Protein 4LPZ (pdb70)

Secondary structure (DSSP, 8-state):
-EEEEEE-SS-BEEEE-TTHHHHTS--HHHHTTSBSGGGB-GGGHHHHHHHHHHHHHHTT--EEEEEEEE-TTS-EEEEEEEEEE---EEEEEEE-/-EEEEEE-SS-BEEEE-TTHHHHTS--HHHHTTSBGGGGB-GGGHHHHHHHHHHHHHSTT-EEEEEEEEE-TTS-EEEEEEEEEE----EEEEEEE-/--HHHHHHHHHHHHHHHHHHHHHHHHHHH--/-HHHHHHHHHHHHHHHHHHHHHHHHHHHTT-

CATH classification: 3.30.450.20

InterPro domains:
  IPR000014 PAS domain [PS50112] (161-235)
  IPR000014 PAS domain [PS50112] (368-419)
  IPR000014 PAS domain [SM00091] (163-230)
  IPR000014 PAS domain [SM00091] (349-417)
  IPR000014 PAS domain [TIGR00229] (367-453)
  IPR000014 PAS domain [cd00130] (172-269)
  IPR000014 PAS domain [cd00130] (362-458)
  IPR001067 Nuclear translocator [PR00785] (104-119)
  IPR001067 Nuclear translocator [PR00785] (124-144)
  IPR001067 Nuclear translocator [PR00785] (154-177)
  IPR001067 Nuclear translocator [PR00785] (179-198)
  IPR001067 Nuclear translocator [PR00785] (211-229)
  IPR001067 Nuclear translocator [PR00785] (257-270)
  IPR001067 Nuclear translocator [PR00785] (303-322)
  IPR001067 Nuclear translocator [PR00785] (335-351)
  IPR001067 Nuclear translocator [PR00785] (362-379)
  IPR001610 PAC motif [SM00086] (424-467)
  IPR011598 Myc-type, basic helix-loop-helix (bHLH) domain [PF00010] (91-143)
  IPR011598 Myc-type, basic helix-loop-helix (bHLH) domain [PS50888] (89-142)
  IPR011598 Myc-type, basic helix-loop-helix (bHLH) domain [SM00353] (95-148)

Organism: Homo sapiens (NCBI:txid9606)

Structure (mmCIF, N/CA/C/O backbone):
data_4LPZ
#
_entry.id   4LPZ
#
_cell.length_a   116.846
_cell.length_b   59.816
_cell.length_c   73.510
_cell.angle_alpha   90.00
_cell.angle_beta   97.85
_cell.angle_gamma   90.00
#
_symmetry.space_group_name_H-M   'C 1 2 1'
#
loop_
_entity.id
_entity.type
_entity.pdbx_description
1 polymer 'Aryl hydrocarbon receptor nuclear translocator'
2 polymer 'Transforming acidic coiled-coil-containing protein 3'
#
loop_
_atom_site.group_PDB
_atom_site.id
_atom_site.type_symbol
_atom_site.label_atom_id
_atom_site.label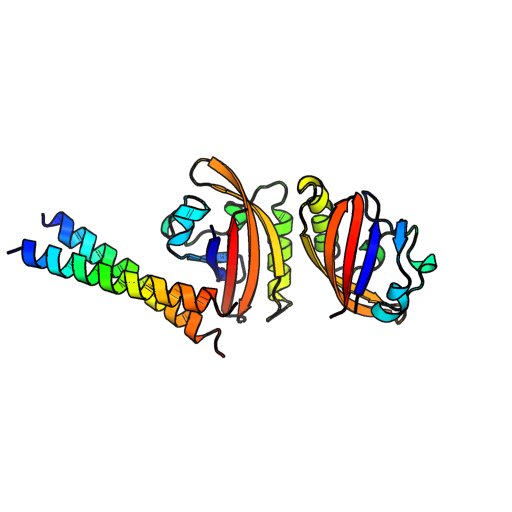_alt_id
_atom_site.label_comp_id
_atom_site.label_asym_id
_atom_site.label_entity_id
_atom_site.label_seq_id
_atom_site.pdbx_PDB_ins_code
_atom_site.Cartn_x
_atom_site.Cartn_y
_atom_site.Cartn_z
_atom_site.occupancy
_atom_site.B_iso_or_equiv
_atom_site.auth_seq_id
_atom_site.auth_comp_id
_atom_site.auth_asym_id
_atom_site.auth_atom_id
_atom_site.pdbx_PDB_model_num
ATOM 1 N N . THR A 1 10 ? -36.849 -4.609 13.895 1.00 74.59 361 THR A N 1
ATOM 2 C CA . THR A 1 10 ? -36.276 -5.414 14.968 1.00 98.86 361 THR A CA 1
ATOM 3 C C . THR A 1 10 ? -34.923 -4.847 15.404 1.00 92.37 361 THR A C 1
ATOM 4 O O . THR A 1 10 ? -34.027 -5.579 15.837 1.00 84.95 361 THR A O 1
ATOM 8 N N . GLU A 1 11 ? -34.798 -3.529 15.299 1.00 73.98 362 GLU A N 1
ATOM 9 C CA . GLU A 1 11 ? -33.537 -2.832 15.514 1.00 54.80 362 GLU A CA 1
ATOM 10 C C . GLU A 1 11 ? -33.756 -1.458 16.139 1.00 51.78 362 GLU A C 1
ATOM 11 O O . GLU A 1 11 ? -34.893 -1.017 16.298 1.00 62.72 362 GLU A O 1
ATOM 17 N N . PHE A 1 12 ? -32.670 -0.790 16.517 1.00 57.27 363 PHE A N 1
ATOM 18 C CA . PHE A 1 12 ? -32.793 0.530 17.120 1.00 53.54 363 PHE A CA 1
ATOM 19 C C . PHE A 1 12 ? -31.713 1.463 16.593 1.00 58.12 363 PHE A C 1
ATOM 20 O O . PHE A 1 12 ? -30.605 1.033 16.266 1.00 60.33 363 PHE A O 1
ATOM 28 N N . ILE A 1 13 ? -32.049 2.746 16.519 1.00 59.19 364 ILE A N 1
ATOM 29 C CA . ILE A 1 13 ? -31.130 3.759 16.020 1.00 55.42 364 ILE A CA 1
ATOM 30 C C . ILE A 1 13 ? -30.322 4.374 17.149 1.00 61.24 364 ILE A C 1
ATOM 31 O O . ILE A 1 13 ? -30.875 5.002 18.053 1.00 68.69 364 ILE A O 1
ATOM 36 N N . SER A 1 14 ? -29.010 4.188 17.098 1.00 62.37 365 SER A N 1
ATOM 37 C CA . SER A 1 14 ? -28.139 4.808 18.078 1.00 61.50 365 SER A CA 1
ATOM 38 C C . SER A 1 14 ? -27.422 5.990 17.453 1.00 62.11 365 SER A C 1
ATOM 39 O O . SER A 1 14 ? -27.245 6.047 16.237 1.00 75.22 365 SER A O 1
ATOM 42 N N . ARG A 1 15 ? -27.002 6.930 18.289 1.00 60.06 366 ARG A N 1
ATOM 43 C CA . ARG A 1 15 ? -26.328 8.122 17.802 1.00 53.44 366 ARG A CA 1
ATOM 44 C C . ARG A 1 15 ? -25.146 8.456 18.695 1.00 56.53 366 ARG A C 1
ATOM 45 O O . ARG A 1 15 ? -25.319 8.858 19.846 1.00 55.74 366 ARG A O 1
ATOM 53 N N . HIS A 1 16 ? -23.943 8.279 18.162 1.00 59.25 367 HIS A N 1
ATOM 54 C CA . HIS A 1 16 ? -22.730 8.453 18.947 1.00 62.54 367 HIS A CA 1
ATOM 55 C C . HIS A 1 16 ? -22.056 9.775 18.616 1.00 56.90 367 HIS A C 1
ATOM 56 O O . HIS A 1 16 ? -22.527 10.531 17.767 1.00 63.92 367 HIS A O 1
ATOM 63 N N . ASN A 1 17 ? -20.949 10.047 19.295 1.00 59.45 368 ASN A N 1
ATOM 64 C CA . ASN A 1 17 ? -20.084 11.152 18.921 1.00 69.15 368 ASN A CA 1
ATOM 65 C C . ASN A 1 17 ? -18.936 10.600 18.085 1.00 74.76 368 ASN A C 1
ATOM 66 O O . ASN A 1 17 ? -19.044 9.504 17.532 1.00 63.62 368 ASN A O 1
ATOM 71 N N . ILE A 1 18 ? -17.846 11.348 17.986 1.00 73.69 369 ILE A N 1
ATOM 72 C CA . ILE A 1 18 ? -16.732 10.958 17.131 1.00 78.51 369 ILE A CA 1
ATOM 73 C C . ILE A 1 18 ? -16.038 9.678 17.616 1.00 79.23 369 ILE A C 1
ATOM 74 O O . ILE A 1 18 ? -15.636 8.841 16.805 1.00 72.98 369 ILE A O 1
ATOM 79 N N . GLU A 1 19 ? -15.902 9.524 18.931 1.00 74.56 370 GLU A N 1
ATOM 80 C CA . GLU A 1 19 ? -15.218 8.360 19.492 1.00 64.51 370 GLU A CA 1
ATOM 81 C C . GLU A 1 19 ? -16.117 7.131 19.605 1.00 73.53 370 GLU A C 1
ATOM 82 O O . GLU A 1 19 ? -15.630 6.000 19.622 1.00 76.23 370 GLU A O 1
ATOM 88 N N . GLY A 1 20 ? -17.424 7.351 19.680 1.00 75.50 371 GLY A N 1
ATOM 89 C CA . GLY A 1 20 ? -18.376 6.256 19.725 1.00 75.31 371 GLY A CA 1
ATOM 90 C C . GLY A 1 20 ? -19.099 6.074 21.047 1.00 70.54 371 GLY A C 1
ATOM 91 O O . GLY A 1 20 ? -19.616 4.993 21.328 1.00 63.83 371 GLY A O 1
ATOM 92 N N . ILE A 1 21 ? -19.135 7.120 21.869 1.00 68.86 372 ILE A N 1
ATOM 93 C CA . ILE A 1 21 ? -19.894 7.056 23.113 1.00 70.50 372 ILE A CA 1
ATOM 94 C C . ILE A 1 21 ? -21.350 7.394 22.802 1.00 68.39 372 ILE A C 1
ATOM 95 O O . ILE A 1 21 ? -21.636 8.303 22.021 1.00 62.07 372 ILE A O 1
ATOM 100 N N . PHE A 1 22 ? -22.263 6.631 23.392 1.00 70.72 373 PHE A N 1
ATOM 101 C CA . PHE A 1 22 ? -23.694 6.814 23.175 1.00 56.17 373 PHE A CA 1
ATOM 102 C C . PHE A 1 22 ? -24.162 8.206 23.595 1.00 60.12 373 PHE A C 1
ATOM 103 O O . PHE A 1 22 ? -24.039 8.582 24.761 1.00 80.20 373 PHE A O 1
ATOM 111 N N . THR A 1 23 ? -24.692 8.970 22.644 1.00 47.77 374 THR A N 1
ATOM 112 C CA . THR A 1 23 ? -25.249 10.283 22.954 1.00 71.67 374 THR A CA 1
ATOM 113 C C . THR A 1 23 ? -26.772 10.269 22.854 1.00 80.11 374 THR A C 1
ATOM 114 O O . THR A 1 23 ? -27.452 11.117 23.432 1.00 75.35 374 THR A O 1
ATOM 118 N N . PHE A 1 24 ? -27.300 9.289 22.128 1.00 74.41 375 PHE A N 1
ATOM 119 C CA . PHE A 1 24 ? -28.742 9.118 22.004 1.00 51.49 375 PHE A CA 1
ATOM 120 C C . PHE A 1 24 ? -29.119 7.701 21.597 1.00 56.48 375 PHE A C 1
ATOM 121 O O . PHE A 1 24 ? -28.550 7.132 20.665 1.00 57.35 375 PHE A O 1
ATOM 129 N N . VAL A 1 25 ? -30.097 7.146 22.304 1.00 61.79 376 VAL A N 1
ATOM 130 C CA . VAL A 1 25 ? -30.644 5.833 21.995 1.00 63.30 376 VAL A CA 1
ATOM 131 C C . VAL A 1 25 ? -32.165 5.888 22.075 1.00 59.85 376 VAL A C 1
ATOM 132 O O . VAL A 1 25 ? -32.717 6.492 22.996 1.00 74.79 376 VAL A O 1
ATOM 136 N N . ASP A 1 26 ? -32.846 5.265 21.117 1.00 51.01 377 ASP A N 1
ATOM 137 C CA . ASP A 1 26 ? -34.305 5.244 21.134 1.00 67.11 377 ASP A CA 1
ATOM 138 C C . ASP A 1 26 ? -34.832 4.076 21.974 1.00 64.72 377 ASP A C 1
ATOM 139 O O . ASP A 1 26 ? -34.077 3.176 22.343 1.00 65.97 377 ASP A O 1
ATOM 144 N N . HIS A 1 27 ? -36.129 4.108 22.272 1.00 76.29 378 HIS A N 1
ATOM 145 C CA . HIS A 1 27 ? -36.769 3.155 23.183 1.00 76.35 378 HIS A CA 1
ATOM 146 C C . HIS A 1 27 ? -36.575 1.691 22.791 1.00 73.56 378 HIS A C 1
ATOM 147 O O . HIS A 1 27 ? -36.793 0.794 23.606 1.00 82.89 378 HIS A O 1
ATOM 154 N N . ARG A 1 28 ? -36.165 1.451 21.549 1.00 57.04 379 ARG A N 1
ATOM 155 C CA . ARG A 1 28 ? -36.143 0.097 21.010 1.00 65.56 379 ARG A CA 1
ATOM 156 C C . ARG A 1 28 ? -34.909 -0.685 21.430 1.00 65.07 379 ARG A C 1
ATOM 157 O O . ARG A 1 28 ? -34.755 -1.845 21.057 1.00 62.10 379 ARG A O 1
ATOM 165 N N . CYS A 1 29 ? -34.037 -0.055 22.209 1.00 54.19 380 CYS A N 1
ATOM 166 C CA . CYS A 1 29 ? -32.861 -0.738 22.726 1.00 56.75 380 CYS A CA 1
ATOM 167 C C . CYS A 1 29 ? -33.277 -1.873 23.654 1.00 65.25 380 CYS A C 1
ATOM 168 O O . CYS A 1 29 ? -32.677 -2.948 23.645 1.00 67.18 380 CYS A O 1
ATOM 171 N N . VAL A 1 30 ? -34.306 -1.617 24.456 1.00 65.03 381 VAL A N 1
ATOM 172 C CA . VAL A 1 30 ? -34.792 -2.579 25.439 1.00 63.45 381 VAL A CA 1
ATOM 173 C C . VAL A 1 30 ? -35.255 -3.900 24.822 1.00 62.41 381 VAL A C 1
ATOM 174 O O . VAL A 1 30 ? -34.980 -4.973 25.359 1.00 64.37 381 VAL A O 1
ATOM 178 N N . ALA A 1 31 ? -35.938 -3.824 23.684 1.00 46.86 382 ALA A N 1
ATOM 179 C CA . ALA A 1 31 ? -36.467 -5.024 23.041 1.00 46.02 382 ALA A CA 1
ATOM 180 C C . ALA A 1 31 ? -35.401 -5.808 22.288 1.00 65.71 382 ALA A C 1
ATOM 181 O O . ALA A 1 31 ? -35.442 -7.038 22.232 1.00 75.34 382 ALA A O 1
ATOM 183 N N . THR A 1 32 ? -34.444 -5.089 21.717 1.00 74.81 383 THR A N 1
ATOM 184 C CA . THR A 1 32 ? -33.440 -5.693 20.853 1.00 74.13 383 THR A CA 1
ATOM 185 C C . THR A 1 32 ? -32.195 -6.115 21.630 1.00 76.63 383 THR A C 1
ATOM 186 O O . THR A 1 32 ? -31.522 -7.075 21.256 1.00 68.70 383 THR A O 1
ATOM 190 N N . VAL A 1 33 ? -31.875 -5.391 22.698 1.00 75.16 384 VAL A N 1
ATOM 191 C CA . VAL A 1 33 ? -30.646 -5.660 23.427 1.00 68.10 384 VAL A CA 1
ATOM 192 C C . VAL A 1 33 ? -30.872 -5.914 24.925 1.00 65.44 384 VAL A C 1
ATOM 193 O O . VAL A 1 33 ? -30.111 -6.651 25.550 1.00 70.06 384 VAL A O 1
ATOM 197 N N . GLY A 1 34 ? -31.909 -5.312 25.501 1.00 64.60 385 GLY A N 1
ATOM 198 C CA . GLY A 1 34 ? -32.223 -5.538 26.901 1.00 63.32 385 GLY A CA 1
ATOM 199 C C . GLY A 1 34 ? -31.826 -4.396 27.815 1.00 58.00 385 GLY A C 1
ATOM 200 O O . GLY A 1 34 ? -32.276 -4.316 28.957 1.00 59.65 385 GLY A O 1
ATOM 201 N N . TYR A 1 35 ? -30.976 -3.510 27.310 1.00 74.33 386 TYR A N 1
ATOM 202 C CA . TYR A 1 35 ? -30.550 -2.339 28.066 1.00 76.49 386 TYR A CA 1
ATOM 203 C C . TYR A 1 35 ? -31.530 -1.182 27.927 1.00 76.18 386 TYR A C 1
ATOM 204 O O . TYR A 1 35 ? -32.261 -1.078 26.941 1.00 68.18 386 TYR A O 1
ATOM 213 N N . GLN A 1 36 ? -31.532 -0.314 28.930 1.00 78.76 387 GLN A N 1
ATOM 214 C CA . GLN A 1 36 ? -32.351 0.887 28.917 1.00 69.32 387 GLN A CA 1
ATOM 215 C C . GLN A 1 36 ? -31.503 2.075 28.465 1.00 61.22 387 GLN A C 1
ATOM 216 O O . GLN A 1 36 ? -30.282 2.050 28.617 1.00 68.27 387 GLN A O 1
ATOM 222 N N . PRO A 1 37 ? -32.144 3.108 27.889 1.00 59.63 388 PRO A N 1
ATOM 223 C CA . PRO A 1 37 ? -31.441 4.292 27.376 1.00 66.78 388 PRO A CA 1
ATOM 224 C C . PRO A 1 37 ? -30.440 4.897 28.364 1.00 69.27 388 PRO A C 1
ATOM 225 O O . PRO A 1 37 ? -29.346 5.285 27.955 1.00 77.83 388 PRO A O 1
ATOM 229 N N . GLN A 1 38 ? -30.808 4.972 29.640 1.00 65.78 389 GLN A N 1
ATOM 230 C CA . GLN A 1 38 ? -29.918 5.515 30.664 1.00 70.57 389 GLN A CA 1
ATOM 231 C C . GLN A 1 38 ? -28.656 4.670 30.818 1.00 70.71 389 GLN A C 1
ATOM 232 O O . GLN A 1 38 ? -27.589 5.181 31.161 1.00 79.17 389 GLN A O 1
ATOM 238 N N . GLU A 1 39 ? -28.790 3.375 30.556 1.00 67.50 390 GLU A N 1
ATOM 239 C CA . GLU A 1 39 ? -27.701 2.422 30.738 1.00 62.45 390 GLU A CA 1
ATOM 240 C C . GLU A 1 39 ? -26.689 2.428 29.595 1.00 67.51 390 GLU A C 1
ATOM 241 O O . GLU A 1 39 ? -25.598 1.880 29.730 1.00 67.28 390 GLU A O 1
ATOM 247 N N . LEU A 1 40 ? -27.059 3.017 28.463 1.00 65.59 391 LEU A N 1
ATOM 248 C CA . LEU A 1 40 ? -26.159 3.065 27.314 1.00 55.50 391 LEU A CA 1
ATOM 249 C C . LEU A 1 40 ? -25.494 4.431 27.152 1.00 60.35 391 LEU A C 1
ATOM 250 O O . LEU A 1 40 ? -24.310 4.516 26.829 1.00 62.58 391 LEU A O 1
ATOM 255 N N . LEU A 1 41 ? -26.263 5.492 27.378 1.00 59.95 392 LEU A N 1
ATOM 256 C CA . LEU A 1 41 ? -25.777 6.863 27.214 1.00 65.81 392 LEU A CA 1
ATOM 257 C C . LEU A 1 41 ? -24.535 7.176 28.044 1.00 70.28 392 LEU A C 1
ATOM 258 O O . LEU A 1 41 ? -24.436 6.779 29.206 1.00 77.21 392 LEU A O 1
ATOM 263 N N . GLY A 1 42 ? -23.584 7.879 27.434 1.00 76.33 393 GLY A N 1
ATOM 264 C CA . GLY A 1 42 ? -22.384 8.301 28.133 1.00 82.45 393 GLY A CA 1
ATOM 265 C C . GLY A 1 42 ? -21.344 7.202 28.152 1.00 84.26 393 GLY A C 1
ATOM 266 O O . GLY A 1 42 ? -20.248 7.370 28.685 1.00 88.76 393 GLY A O 1
ATOM 267 N N . LYS A 1 43 ? -21.697 6.067 27.561 1.00 71.36 394 LYS A N 1
ATOM 268 C CA . LYS A 1 43 ? -20.827 4.904 27.564 1.00 70.66 394 LYS A CA 1
ATOM 269 C C . LYS A 1 43 ? -20.373 4.553 26.150 1.00 81.81 394 LYS A C 1
ATOM 27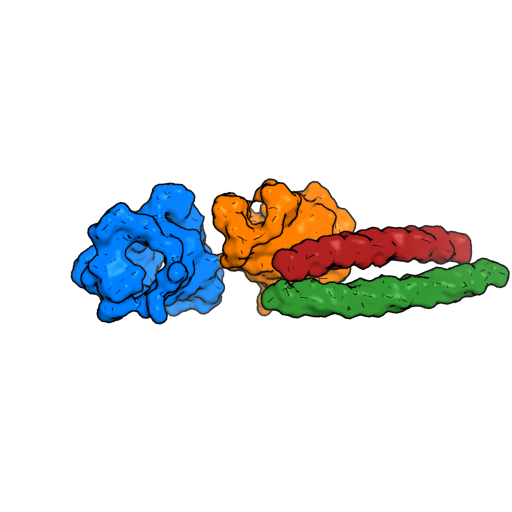0 O O . LYS A 1 43 ? -21.083 4.823 25.184 1.00 76.77 394 LYS A O 1
ATOM 276 N N . ASN A 1 44 ? -19.189 3.959 26.022 1.00 75.99 395 ASN A N 1
ATOM 277 C CA . ASN A 1 44 ? -18.685 3.590 24.702 1.00 64.42 395 ASN A CA 1
ATOM 278 C C . ASN A 1 44 ? -19.328 2.298 24.208 1.00 67.88 395 ASN A C 1
ATOM 279 O O . ASN A 1 44 ? -19.658 1.415 25.001 1.00 80.99 395 ASN A O 1
ATOM 284 N N . ILE A 1 45 ? -19.491 2.186 22.894 1.00 60.10 396 ILE A N 1
ATOM 285 C CA . ILE A 1 45 ? -20.135 1.020 22.301 1.00 59.85 396 ILE A CA 1
ATOM 286 C C . ILE A 1 45 ? -19.192 -0.183 22.304 1.00 51.25 396 ILE A C 1
ATOM 287 O O . ILE A 1 45 ? -19.630 -1.335 22.290 1.00 57.23 396 ILE A O 1
ATOM 292 N N . VAL A 1 46 ? -17.893 0.093 22.340 1.00 50.85 397 VAL A N 1
ATOM 293 C CA . VAL A 1 46 ? -16.882 -0.958 22.359 1.00 65.62 397 VAL A CA 1
ATOM 294 C C . VAL A 1 46 ? -16.956 -1.756 23.663 1.00 61.06 397 VAL A C 1
ATOM 295 O O . VAL A 1 46 ? -16.682 -2.957 23.687 1.00 56.54 397 VAL A O 1
ATOM 299 N N . GLU A 1 47 ? -17.353 -1.086 24.741 1.00 57.50 398 GLU A N 1
ATOM 300 C CA . GLU A 1 47 ? -17.471 -1.727 26.048 1.00 47.58 398 GLU A CA 1
ATOM 301 C C . GLU A 1 47 ? -18.477 -2.87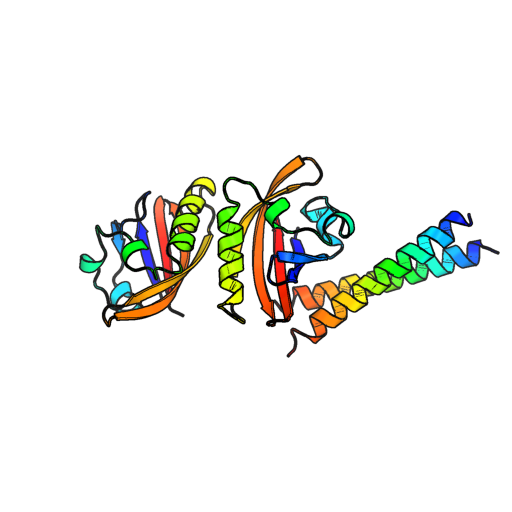9 26.049 1.00 58.45 398 GLU A C 1
ATOM 302 O O . GLU A 1 47 ? -18.403 -3.773 26.891 1.00 63.48 398 GLU A O 1
ATOM 308 N N . PHE A 1 48 ? -19.416 -2.853 25.111 1.00 56.07 399 PHE A N 1
ATOM 309 C CA . PHE A 1 48 ? -20.418 -3.907 25.005 1.00 46.20 399 PHE A CA 1
ATOM 310 C C . PHE A 1 48 ? -20.039 -4.927 23.941 1.00 53.52 399 PHE A C 1
ATOM 311 O O . PHE A 1 48 ? -20.780 -5.878 23.685 1.00 50.99 399 PHE A O 1
ATOM 319 N N . CYS A 1 49 ? -18.878 -4.727 23.328 1.00 58.98 400 CYS A N 1
ATOM 320 C CA . CYS A 1 49 ? -18.438 -5.572 22.227 1.00 56.35 400 CYS A CA 1
ATOM 321 C C . CYS A 1 49 ? -17.589 -6.752 22.692 1.00 53.94 400 CYS A C 1
ATOM 322 O O . CYS A 1 49 ? -16.819 -6.646 23.648 1.00 54.51 400 CYS A O 1
ATOM 325 N N . HIS A 1 50 ? -17.751 -7.876 22.002 1.00 47.44 401 HIS A N 1
ATOM 326 C CA . HIS A 1 50 ? -16.944 -9.069 22.226 1.00 50.08 401 HIS A CA 1
ATOM 327 C C . HIS A 1 50 ? -15.474 -8.721 22.035 1.00 60.02 401 HIS A C 1
ATOM 328 O O . HIS A 1 50 ? -15.124 -8.026 21.079 1.00 61.71 401 HIS A O 1
ATOM 335 N N . PRO A 1 51 ? -14.610 -9.191 22.948 1.00 62.00 402 PRO A N 1
ATOM 336 C CA . PRO A 1 51 ? -13.171 -8.906 22.871 1.00 68.12 402 PRO A CA 1
ATOM 337 C C . PRO A 1 51 ? -12.568 -9.328 21.533 1.00 50.17 402 PRO A C 1
ATOM 338 O O . PRO A 1 51 ? -11.604 -8.719 21.071 1.00 47.67 402 PRO A O 1
ATOM 342 N N . GLU A 1 52 ? -13.145 -10.355 20.921 1.00 42.63 403 GLU A N 1
ATOM 343 C CA . GLU A 1 52 ? -12.689 -10.844 19.627 1.00 53.57 403 GLU A CA 1
ATOM 344 C C . GLU A 1 52 ? -12.960 -9.833 18.513 1.00 55.68 403 GLU A C 1
ATOM 345 O O . GLU A 1 52 ? -12.165 -9.702 17.582 1.00 56.66 403 GLU A O 1
ATOM 351 N N . ASP A 1 53 ? -14.083 -9.125 18.604 1.00 52.27 404 ASP A N 1
ATOM 352 C CA . ASP A 1 53 ? -14.464 -8.196 17.544 1.00 53.93 404 ASP A CA 1
ATOM 353 C C . ASP A 1 53 ? -14.347 -6.731 17.946 1.00 48.85 404 ASP A C 1
ATOM 354 O O . ASP A 1 53 ? -14.968 -5.866 17.327 1.00 55.91 404 ASP A O 1
ATOM 359 N N . GLN A 1 54 ? -13.546 -6.443 18.965 1.00 46.50 405 GLN A N 1
ATOM 360 C CA . GLN A 1 54 ? -13.387 -5.062 19.398 1.00 52.03 405 GLN A CA 1
ATOM 361 C C . GLN A 1 54 ? -12.554 -4.327 18.364 1.00 56.12 405 GLN A C 1
ATOM 362 O O . GLN A 1 54 ? -12.853 -3.191 18.000 1.00 47.79 405 GLN A O 1
ATOM 368 N N . GLN A 1 55 ? -11.511 -4.998 17.888 1.00 68.34 406 GLN A N 1
ATOM 369 C CA . GLN A 1 55 ? -10.628 -4.431 16.882 1.00 59.69 406 GLN A CA 1
ATOM 370 C C . GLN A 1 55 ? -11.387 -4.115 15.602 1.00 58.67 406 GLN A C 1
ATOM 371 O O . GLN A 1 55 ? -11.194 -3.061 14.999 1.00 55.78 406 GLN A O 1
ATOM 377 N N . LEU A 1 56 ? -12.265 -5.028 15.201 1.00 49.01 407 LEU A N 1
ATOM 378 C CA . LEU A 1 56 ? -13.063 -4.835 13.999 1.00 49.35 407 LEU A CA 1
ATOM 379 C C . LEU A 1 56 ? -14.013 -3.652 14.118 1.00 58.38 407 LEU A C 1
ATOM 380 O O . LEU A 1 56 ? -14.085 -2.809 13.224 1.00 60.75 407 LEU A O 1
ATOM 385 N N . LEU A 1 57 ? -14.747 -3.606 15.224 1.00 54.97 408 LEU A N 1
ATOM 386 C CA . LEU A 1 57 ? -15.707 -2.536 15.462 1.00 47.98 408 LEU A CA 1
ATOM 387 C C . LEU A 1 57 ? -14.975 -1.202 15.575 1.00 53.97 408 LEU A C 1
ATOM 388 O O . LEU A 1 57 ? -15.431 -0.188 15.049 1.00 63.11 408 LEU A O 1
ATOM 393 N N . ARG A 1 58 ? -13.834 -1.213 16.258 1.00 57.36 409 ARG A N 1
ATOM 394 C CA . ARG A 1 58 ? -13.047 -0.000 16.450 1.00 58.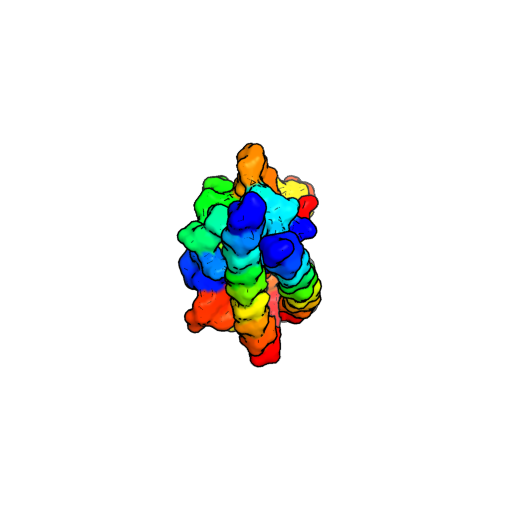22 409 ARG A CA 1
ATOM 395 C C . ARG A 1 58 ? -12.475 0.502 15.126 1.00 58.63 409 ARG A C 1
ATOM 396 O O . ARG A 1 58 ? -12.491 1.702 14.851 1.00 54.09 409 ARG A O 1
ATOM 404 N N . ASP A 1 59 ? -11.969 -0.420 14.313 1.00 55.23 410 ASP A N 1
ATOM 405 C CA . ASP A 1 59 ? -11.458 -0.080 12.988 1.00 61.85 410 ASP A CA 1
ATOM 406 C C . ASP A 1 59 ? -12.589 0.420 12.096 1.00 65.10 410 ASP A C 1
ATOM 407 O O . ASP A 1 59 ? -12.405 1.335 11.294 1.00 67.83 410 ASP A O 1
ATOM 412 N N . SER A 1 60 ? -13.756 -0.200 12.238 1.00 66.60 411 SER A N 1
ATOM 413 C CA . SER A 1 60 ? -14.942 0.187 11.482 1.00 63.98 411 SER A CA 1
ATOM 414 C C . SER A 1 60 ? -15.364 1.616 11.821 1.00 62.04 411 SER A C 1
ATOM 415 O O . SER A 1 60 ? -15.898 2.334 10.975 1.00 53.44 411 SER A O 1
ATOM 418 N N . PHE A 1 61 ? -15.130 2.016 13.067 1.00 63.29 412 PHE A N 1
ATOM 419 C CA . PHE A 1 61 ? -15.479 3.356 13.526 1.00 63.45 412 PHE A CA 1
ATOM 420 C C . PHE A 1 61 ? -14.491 4.401 13.017 1.00 68.35 412 PHE A C 1
ATOM 421 O O . PHE A 1 61 ? -14.850 5.558 12.804 1.00 68.68 412 PHE A O 1
ATOM 429 N N . GLN A 1 62 ? -13.242 3.987 12.833 1.00 73.50 413 GLN A N 1
ATOM 430 C CA . GLN A 1 62 ? -12.211 4.864 12.292 1.00 71.91 413 GLN A CA 1
ATOM 431 C C . GLN A 1 62 ? -12.493 5.142 10.817 1.00 62.12 413 GLN A C 1
ATOM 432 O O . GLN A 1 62 ? -12.066 6.157 10.266 1.00 70.40 413 GLN A O 1
ATOM 438 N N . GLN A 1 63 ? -13.229 4.224 10.196 1.00 51.13 414 GLN A N 1
ATOM 439 C CA . GLN A 1 63 ? -13.519 4.260 8.765 1.00 60.38 414 GLN A CA 1
ATOM 440 C C . GLN A 1 63 ? -14.672 5.193 8.381 1.00 75.89 414 GLN A C 1
ATOM 441 O O . GLN A 1 63 ? -14.593 5.899 7.378 1.00 67.98 414 GLN A O 1
ATOM 447 N N . VAL A 1 64 ? -15.758 5.167 9.151 1.00 77.67 415 VAL A N 1
ATOM 448 C CA . VAL A 1 64 ? -16.931 5.990 8.848 1.00 63.41 415 VAL A CA 1
ATOM 449 C C . VAL A 1 64 ? -16.600 7.482 8.734 1.00 67.46 415 VAL A C 1
ATOM 450 O O . VAL A 1 64 ? -17.307 8.226 8.056 1.00 78.05 415 VAL A O 1
ATOM 454 N N . VAL A 1 65 ? -15.518 7.905 9.382 1.00 64.08 416 VAL A N 1
ATOM 455 C CA . VAL A 1 65 ? -15.074 9.297 9.339 1.00 75.75 416 VAL A CA 1
ATOM 456 C C . VAL A 1 65 ? -14.448 9.680 7.997 1.00 76.66 416 VAL A C 1
ATOM 457 O O . VAL A 1 65 ? -14.748 10.737 7.443 1.00 84.72 416 VAL A O 1
ATOM 461 N N . LYS A 1 66 ? -13.592 8.807 7.476 1.00 62.79 417 LYS A N 1
ATOM 462 C CA . LYS A 1 66 ? -12.922 9.038 6.201 1.00 78.67 417 LYS A CA 1
ATOM 463 C C . LYS A 1 66 ? -13.893 8.841 5.046 1.00 76.09 417 LYS A C 1
ATOM 464 O O . LYS A 1 66 ? -13.644 9.311 3.939 1.00 86.17 417 LYS A O 1
ATOM 470 N N . LEU A 1 67 ? -14.991 8.136 5.298 1.00 55.79 418 LEU A N 1
ATOM 471 C CA . LEU A 1 67 ? -15.978 7.883 4.254 1.00 69.42 418 LEU A CA 1
ATOM 472 C C . LEU A 1 67 ? -16.889 9.083 4.016 1.00 78.87 418 LEU A C 1
ATOM 473 O O . LEU A 1 67 ? -17.511 9.182 2.962 1.00 82.53 418 LEU A O 1
ATOM 478 N N . LYS A 1 68 ? -16.954 9.982 4.996 1.00 69.33 419 LYS A N 1
ATOM 479 C CA . LYS A 1 68 ? -17.715 11.231 4.897 1.00 81.04 419 LYS A CA 1
ATOM 480 C C . LYS A 1 68 ? -19.116 11.058 4.321 1.00 86.28 419 LYS A C 1
ATOM 481 O O . LYS A 1 68 ? -19.353 11.376 3.157 1.00 96.20 419 LYS A O 1
ATOM 487 N N . GLY A 1 69 ? -20.037 10.532 5.121 1.00 64.37 420 GLY A N 1
ATOM 488 C CA . GLY A 1 69 ? -21.417 10.405 4.689 1.00 80.75 420 GLY A CA 1
ATOM 489 C C . GLY A 1 69 ? -21.782 9.004 4.243 1.00 78.67 420 GLY A C 1
ATOM 490 O O . GLY A 1 69 ? -22.939 8.587 4.341 1.00 80.98 420 GLY A O 1
ATOM 491 N N . GLN A 1 70 ? -20.788 8.274 3.750 1.00 80.18 421 GLN A N 1
ATOM 492 C CA . GLN A 1 70 ? -21.012 6.939 3.211 1.00 83.13 421 GLN A CA 1
ATOM 493 C C . GLN A 1 70 ? -21.299 5.931 4.317 1.00 71.97 421 GLN A C 1
ATOM 494 O O . GLN A 1 70 ? -20.846 6.087 5.452 1.00 69.85 421 GLN A O 1
ATOM 500 N N . VAL A 1 71 ? -22.050 4.891 3.968 1.00 73.89 422 VAL A N 1
ATOM 501 C CA . VAL A 1 71 ? -22.531 3.920 4.944 1.00 68.82 422 VAL A CA 1
ATOM 502 C C . VAL A 1 71 ? -21.701 2.639 4.997 1.00 64.54 422 VAL A C 1
ATOM 503 O O . VAL A 1 71 ? -21.362 2.050 3.970 1.00 71.26 422 VAL A O 1
ATOM 507 N N . LEU A 1 72 ? -21.368 2.229 6.216 1.00 69.65 423 LEU A N 1
ATOM 508 C CA . LEU A 1 72 ? -20.581 1.026 6.451 1.00 67.30 423 LEU A CA 1
ATOM 509 C C . LEU A 1 72 ? -21.442 -0.002 7.186 1.00 65.20 423 LEU A C 1
ATOM 510 O O . LEU A 1 72 ? -22.490 0.340 7.733 1.00 67.98 423 LEU A O 1
ATOM 515 N N . SER A 1 73 ? -21.002 -1.255 7.201 1.00 64.48 424 SER A N 1
ATOM 516 C CA . SER A 1 73 ? -21.740 -2.313 7.882 1.00 63.10 424 SER A CA 1
ATOM 517 C C . SER A 1 73 ? -20.790 -3.274 8.584 1.00 67.76 424 SER A C 1
ATOM 518 O O . SER A 1 73 ? -20.022 -3.990 7.940 1.00 64.80 424 SER A O 1
ATOM 521 N N . VAL A 1 74 ? -20.852 -3.286 9.911 1.00 67.29 425 VAL A N 1
ATOM 522 C CA . VAL A 1 74 ? -20.021 -4.175 10.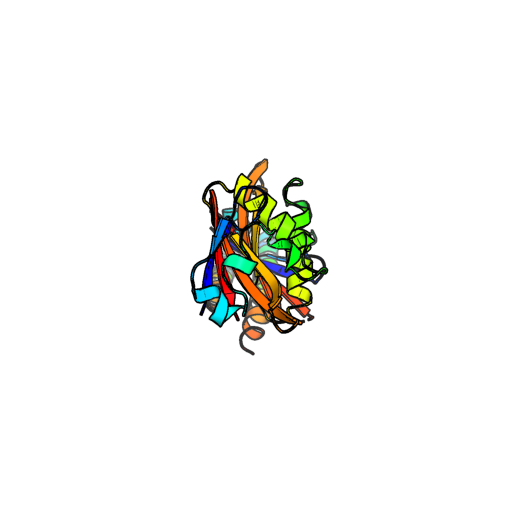710 1.00 62.42 425 VAL A CA 1
ATOM 523 C C . VAL A 1 74 ? -20.885 -5.110 11.554 1.00 56.46 425 VAL A C 1
ATOM 524 O O . VAL A 1 74 ? -21.944 -4.718 12.047 1.00 66.09 425 VAL A O 1
ATOM 528 N N . MET A 1 75 ? -20.441 -6.355 11.695 1.00 48.98 426 MET A N 1
ATOM 529 C CA . MET A 1 75 ? -21.153 -7.328 12.510 1.00 55.60 426 MET A CA 1
ATOM 530 C C . MET A 1 75 ? -20.299 -7.760 13.692 1.00 65.63 426 MET A C 1
ATOM 531 O O . MET A 1 75 ? -19.143 -8.148 13.526 1.00 75.52 426 MET A O 1
ATOM 536 N N . PHE A 1 76 ? -20.872 -7.690 14.887 1.00 57.46 427 PHE A N 1
ATOM 537 C CA . PHE A 1 76 ? -20.138 -8.035 16.096 1.00 62.25 427 PHE A CA 1
ATOM 538 C C . PHE A 1 76 ? -21.061 -8.613 17.155 1.00 58.57 427 PHE A C 1
ATOM 539 O O . PHE A 1 76 ? -22.278 -8.652 16.978 1.00 62.92 427 PHE A O 1
ATOM 547 N N . ARG A 1 77 ? -20.475 -9.059 18.261 1.00 58.82 428 ARG A N 1
ATOM 548 C CA . ARG A 1 77 ? -21.262 -9.541 19.384 1.00 58.67 428 ARG A CA 1
ATOM 549 C C . ARG A 1 77 ? -21.500 -8.419 20.379 1.00 67.79 428 ARG A C 1
ATOM 550 O O . ARG A 1 77 ? -20.565 -7.730 20.788 1.00 60.58 428 ARG A O 1
ATOM 558 N N . PHE A 1 78 ? -22.754 -8.252 20.778 1.00 57.22 429 PHE A N 1
ATOM 559 C CA . PHE A 1 78 ? -23.111 -7.252 21.768 1.00 44.12 429 PHE A CA 1
ATOM 560 C C . PHE A 1 78 ? -23.468 -8.004 23.040 1.00 58.08 429 PHE A C 1
ATOM 561 O O . PHE A 1 78 ? -24.186 -9.003 22.985 1.00 62.52 429 PHE A O 1
ATOM 569 N N . ARG A 1 79 ? -22.984 -7.541 24.186 1.00 62.56 430 ARG A N 1
ATOM 570 C CA . ARG A 1 79 ? -23.333 -8.208 25.433 1.00 70.11 430 ARG A CA 1
ATOM 571 C C . ARG A 1 79 ? -24.649 -7.662 25.968 1.00 60.04 430 ARG A C 1
ATOM 572 O O . ARG A 1 79 ? -24.716 -6.526 26.436 1.00 55.75 430 ARG A O 1
ATOM 580 N N . SER A 1 80 ? -25.694 -8.479 25.884 1.00 56.22 431 SER A N 1
ATOM 581 C CA . SER A 1 80 ? -27.019 -8.114 26.375 1.00 64.43 431 SER A CA 1
ATOM 582 C C . SER A 1 80 ? -27.038 -7.970 27.895 1.00 71.14 431 SER A C 1
ATOM 583 O O . SER A 1 80 ? -26.041 -8.233 28.570 1.00 68.41 431 SER A O 1
ATOM 586 N N . LYS A 1 81 ? -28.183 -7.559 28.427 1.00 71.38 432 LYS A N 1
ATOM 587 C CA . LYS A 1 81 ? -28.346 -7.369 29.862 1.00 64.29 432 LYS A CA 1
ATOM 588 C C . LYS A 1 81 ? -28.233 -8.700 30.599 1.00 66.38 432 LYS A C 1
ATOM 589 O O . LYS A 1 81 ? -27.835 -8.746 31.762 1.00 72.64 432 LYS A O 1
ATOM 595 N N . ASN A 1 82 ? -28.616 -9.780 29.927 1.00 66.39 433 ASN A N 1
ATOM 596 C CA . ASN A 1 82 ? -28.542 -11.113 30.512 1.00 77.50 433 ASN A CA 1
ATOM 597 C C . ASN A 1 82 ? -27.187 -11.802 30.316 1.00 79.68 433 ASN A C 1
ATOM 598 O O . ASN A 1 82 ? -27.095 -13.023 30.429 1.00 94.90 433 ASN A O 1
ATOM 603 N N . GLN A 1 83 ? -26.150 -11.019 30.022 1.00 64.56 434 GLN A N 1
ATOM 604 C CA . GLN A 1 83 ? -24.789 -11.537 29.837 1.00 72.89 434 GLN A CA 1
ATOM 605 C C . GLN A 1 83 ? -24.690 -12.650 28.792 1.00 71.37 434 GLN A C 1
ATOM 606 O O . GLN A 1 83 ? -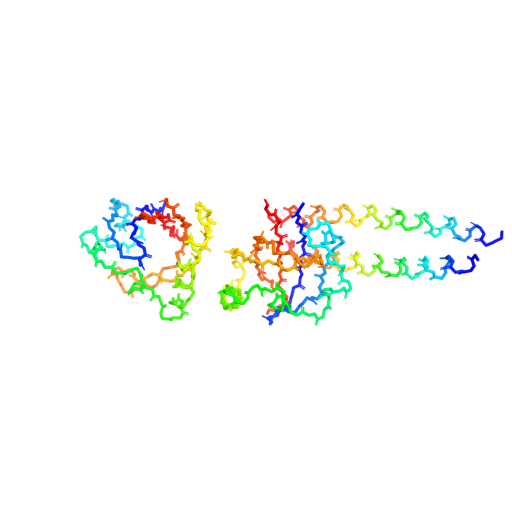24.106 -13.705 29.046 1.00 83.81 434 GLN A O 1
ATOM 612 N N . GLU A 1 84 ? -25.260 -12.400 27.619 1.00 65.58 435 GLU A N 1
ATOM 613 C CA . GLU A 1 84 ? -25.126 -13.288 26.467 1.00 85.02 435 GLU A CA 1
ATOM 614 C C . GLU A 1 84 ? -24.857 -12.511 25.188 1.00 76.47 435 GLU A C 1
ATOM 615 O O . GLU A 1 84 ? -25.361 -11.404 24.997 1.00 76.27 435 GLU A O 1
ATOM 621 N N . TRP A 1 85 ? -24.062 -13.110 24.309 1.00 66.20 436 TRP A N 1
ATOM 622 C CA . TRP A 1 85 ? -23.625 -12.446 23.094 1.00 73.29 436 TRP A CA 1
ATOM 623 C C . TRP A 1 85 ? -24.712 -12.464 22.027 1.00 66.73 436 TRP A C 1
ATOM 624 O O . TRP A 1 85 ? -25.339 -13.493 21.773 1.00 61.99 436 TRP A O 1
ATOM 635 N N . LEU A 1 86 ? -24.934 -11.305 21.419 1.00 62.98 437 LEU A N 1
ATOM 636 C CA . LEU A 1 86 ? -25.902 -11.164 20.343 1.00 61.43 437 LEU A CA 1
ATOM 637 C C . LEU A 1 86 ? -25.195 -10.666 19.090 1.00 65.45 437 LEU A C 1
ATOM 638 O O . LEU A 1 86 ? -24.499 -9.651 19.125 1.00 64.48 437 LEU A O 1
ATOM 643 N N . TRP A 1 87 ? -25.370 -11.381 17.984 1.00 64.07 438 TRP A N 1
ATOM 644 C CA . TRP A 1 87 ? -24.805 -10.952 16.712 1.00 66.74 438 TRP A CA 1
ATOM 645 C C . TRP A 1 87 ? -25.574 -9.752 16.174 1.00 61.72 438 TRP A C 1
ATOM 646 O O . TRP A 1 87 ? -26.762 -9.843 15.863 1.00 70.75 438 TRP A O 1
ATOM 657 N N . MET A 1 88 ? -24.881 -8.624 16.074 1.00 51.28 439 MET A N 1
ATOM 658 C CA . MET A 1 88 ? -25.508 -7.365 15.701 1.00 54.16 439 MET A CA 1
ATOM 659 C C . MET A 1 88 ? -25.017 -6.853 14.354 1.00 55.62 439 MET A C 1
ATOM 660 O O . MET A 1 88 ? -23.817 -6.793 14.102 1.00 67.91 439 MET A O 1
ATOM 665 N N . ARG A 1 89 ? -25.960 -6.477 13.499 1.00 54.46 440 ARG A N 1
ATOM 666 C CA . ARG A 1 89 ? -25.646 -5.898 12.200 1.00 53.91 440 ARG A CA 1
ATOM 667 C C . ARG A 1 89 ? -25.753 -4.382 12.290 1.00 50.21 440 ARG A C 1
ATOM 668 O O . ARG A 1 89 ? -26.841 -3.820 12.169 1.00 55.07 440 ARG A O 1
ATOM 676 N N . THR A 1 90 ? -24.619 -3.723 12.503 1.00 48.82 441 THR A N 1
ATOM 677 C CA . THR A 1 90 ? -24.602 -2.274 12.654 1.00 56.44 441 THR A CA 1
ATOM 678 C C . THR A 1 90 ? -24.366 -1.570 11.326 1.00 55.20 441 THR A C 1
ATOM 679 O O . THR A 1 90 ? -23.287 -1.670 10.743 1.00 64.33 441 THR A O 1
ATOM 683 N N . SER A 1 91 ? -25.385 -0.859 10.855 1.00 47.12 442 SER A N 1
ATOM 684 C CA . SER A 1 91 ? -25.262 -0.058 9.646 1.00 52.48 442 SER A CA 1
ATOM 685 C C . SER A 1 91 ? -25.070 1.401 10.033 1.00 52.30 442 SER A C 1
ATOM 686 O O . SER A 1 91 ? -26.031 2.095 10.366 1.00 60.85 442 SER A O 1
ATOM 689 N N . SER A 1 92 ? -23.824 1.859 9.997 1.00 50.04 443 SER A N 1
ATOM 690 C CA . SER A 1 92 ? -23.494 3.181 10.510 1.00 54.24 443 SER A CA 1
ATOM 691 C C . SER A 1 92 ? -22.953 4.131 9.447 1.00 55.74 443 SER A C 1
ATOM 692 O O . SER A 1 92 ? -22.377 3.702 8.447 1.00 58.41 443 SER A O 1
ATOM 695 N N . PHE A 1 93 ? -23.143 5.426 9.680 1.00 49.27 444 PHE A N 1
ATOM 696 C CA . PHE A 1 93 ? -22.528 6.463 8.861 1.00 50.77 444 PHE A CA 1
ATOM 697 C C . PHE A 1 93 ? -22.397 7.746 9.676 1.00 56.27 444 PHE A C 1
ATOM 698 O O . PHE A 1 93 ? -22.814 7.800 10.834 1.00 59.45 444 PHE A O 1
ATOM 706 N N . THR A 1 94 ? -21.830 8.781 9.066 1.00 61.94 445 THR A N 1
ATOM 707 C CA . THR A 1 94 ? -21.573 10.030 9.772 1.00 67.70 445 THR A CA 1
ATOM 708 C C . THR A 1 94 ? -22.351 11.191 9.163 1.00 71.64 445 THR A C 1
ATOM 709 O O . THR A 1 94 ? -22.749 11.144 7.998 1.00 62.91 445 THR A O 1
ATOM 713 N N . PHE A 1 95 ? -22.579 12.226 9.964 1.00 65.40 446 PHE A N 1
ATOM 714 C CA . PHE A 1 95 ? -23.278 13.416 9.498 1.00 57.44 446 PHE A CA 1
ATOM 715 C C . PHE A 1 95 ? -22.336 14.613 9.442 1.00 70.50 446 PHE A C 1
ATOM 716 O O . PHE A 1 95 ? -22.049 15.235 10.464 1.00 74.89 446 PHE A O 1
ATOM 724 N N . GLU A 1 104 ? -19.475 15.665 13.107 1.00 73.68 455 GLU A N 1
ATOM 725 C CA . GLU A 1 104 ? -20.464 16.232 14.017 1.00 90.36 455 GLU A CA 1
ATOM 726 C C . GLU A 1 104 ? -20.980 15.167 14.981 1.00 75.02 455 GLU A C 1
ATOM 727 O O . GLU A 1 104 ? -20.878 15.313 16.201 1.00 68.57 455 GLU A O 1
ATOM 733 N N . TYR A 1 105 ? -21.546 14.101 14.424 1.00 59.84 456 TYR A N 1
ATOM 734 C CA . TYR A 1 105 ? -21.929 12.931 15.206 1.00 51.20 456 TYR A CA 1
ATOM 735 C C . TYR A 1 105 ? -22.053 11.717 14.289 1.00 50.63 456 TYR A C 1
ATOM 736 O O . TYR A 1 105 ? -21.988 11.845 13.066 1.00 46.01 456 TYR A O 1
ATOM 745 N N . ILE A 1 106 ? -22.253 10.545 14.880 1.00 55.33 457 ILE A N 1
ATOM 746 C CA . ILE A 1 106 ? -22.386 9.316 14.106 1.00 56.22 457 ILE A CA 1
ATOM 747 C C . ILE A 1 106 ? -23.717 8.636 14.412 1.00 64.10 457 ILE A C 1
ATOM 748 O O . ILE A 1 106 ? -24.059 8.427 15.576 1.00 72.89 457 ILE A O 1
ATOM 753 N N . ILE A 1 107 ? -24.465 8.292 13.368 1.00 58.36 458 ILE A N 1
ATOM 754 C CA . ILE A 1 107 ? -25.747 7.616 13.539 1.00 62.45 458 ILE A CA 1
ATOM 755 C C . ILE A 1 107 ? -25.591 6.142 13.166 1.00 53.97 458 ILE A C 1
ATOM 756 O O . ILE A 1 107 ? -24.972 5.802 12.155 1.00 62.93 458 ILE A O 1
ATOM 761 N N . CYS A 1 108 ? -26.105 5.268 14.024 1.00 46.39 459 CYS A N 1
ATOM 762 C CA . CYS A 1 108 ? -25.999 3.831 13.809 1.00 49.79 459 CYS A CA 1
ATOM 763 C C . CYS A 1 108 ? -27.367 3.161 13.821 1.00 54.12 459 CYS A C 1
ATOM 764 O O . CYS A 1 108 ? -28.220 3.485 14.646 1.00 52.11 459 CYS A O 1
ATOM 767 N N . THR A 1 109 ? -27.567 2.217 12.909 1.00 56.97 460 THR A N 1
ATOM 768 C CA . THR A 1 109 ? -28.775 1.405 12.912 1.00 49.09 460 THR A CA 1
ATOM 769 C C . THR A 1 109 ? -28.384 -0.005 13.333 1.00 56.68 460 THR A C 1
ATOM 770 O O . THR A 1 109 ? -27.912 -0.802 12.522 1.00 52.95 460 THR A O 1
ATOM 774 N N . ASN A 1 110 ? -28.572 -0.297 14.616 1.00 61.90 461 ASN A N 1
ATOM 775 C CA . ASN A 1 110 ? -28.110 -1.547 15.203 1.00 56.64 461 ASN A CA 1
ATOM 776 C C . ASN A 1 110 ? -29.153 -2.656 15.130 1.00 50.97 461 ASN A C 1
ATOM 777 O O . ASN A 1 110 ? -30.117 -2.666 15.894 1.00 56.25 461 ASN A O 1
ATOM 782 N N . THR A 1 111 ? -28.942 -3.597 14.215 1.00 55.90 462 THR A N 1
ATOM 783 C CA . THR A 1 111 ? -29.900 -4.666 13.965 1.00 48.31 462 THR A CA 1
ATOM 784 C C . THR A 1 111 ? -29.570 -5.928 14.748 1.00 62.19 462 THR A C 1
ATOM 785 O O . THR A 1 111 ? -28.407 -6.304 14.871 1.00 69.15 462 THR A O 1
ATOM 789 N N . ASN A 1 112 ? -30.600 -6.581 15.272 1.00 79.95 463 ASN A N 1
ATOM 790 C CA . ASN A 1 112 ? -30.418 -7.862 15.933 1.00 76.35 463 ASN A CA 1
ATOM 791 C C . ASN A 1 112 ? -30.836 -8.968 14.977 1.00 78.94 463 ASN A C 1
ATOM 792 O O . ASN A 1 112 ? -31.916 -8.915 14.387 1.00 88.89 463 ASN A O 1
ATOM 797 N N . VAL A 1 113 ? -29.977 -9.970 14.828 1.00 77.99 464 VAL A N 1
ATOM 798 C CA . VAL A 1 113 ? -30.224 -11.060 13.893 1.00 80.00 464 VAL A CA 1
ATOM 799 C C . VAL A 1 113 ? -30.561 -12.355 14.627 1.00 87.09 464 VAL A C 1
ATOM 800 O O . VAL A 1 113 ? -31.731 -12.705 14.791 1.00 73.83 464 VAL A O 1
ATOM 804 N N . THR B 1 10 ? -19.742 -2.018 -13.252 1.00 87.17 361 THR B N 1
ATOM 805 C CA . THR B 1 10 ? -18.664 -1.464 -12.441 1.00 75.89 361 THR B CA 1
ATOM 806 C C . THR B 1 10 ? -18.277 -2.373 -11.275 1.00 69.10 361 THR B C 1
ATOM 807 O O . THR B 1 10 ? -17.830 -1.898 -10.233 1.00 66.13 361 THR B O 1
ATOM 811 N N . GLU B 1 11 ? -18.474 -3.676 -11.434 1.00 68.00 362 GLU B N 1
ATOM 812 C CA . GLU B 1 11 ? -18.118 -4.606 -10.372 1.00 57.66 362 GLU B CA 1
ATOM 813 C C . GLU B 1 11 ? -17.698 -5.937 -10.981 1.00 59.09 362 GLU B C 1
ATOM 814 O O . GLU B 1 11 ? -18.008 -6.222 -12.137 1.00 69.52 362 GLU B O 1
ATOM 820 N N . PHE B 1 12 ? -16.996 -6.751 -10.201 1.00 55.03 363 PHE B N 1
ATOM 821 C CA . PHE B 1 12 ? -16.541 -8.052 -10.672 1.00 60.15 363 PHE B CA 1
ATOM 822 C C . PHE B 1 12 ? -16.517 -9.082 -9.550 1.00 62.72 363 PHE B C 1
ATOM 823 O O . PHE B 1 12 ? -16.304 -8.743 -8.385 1.00 57.58 363 PHE B O 1
ATOM 831 N N . ILE B 1 13 ? -16.745 -10.341 -9.910 1.00 60.07 364 ILE B N 1
ATOM 832 C CA . ILE B 1 13 ? -16.766 -11.426 -8.938 1.00 61.12 364 ILE B CA 1
ATOM 833 C C . ILE B 1 13 ? -15.391 -12.067 -8.791 1.00 56.29 364 ILE B C 1
ATOM 834 O O . ILE B 1 13 ? -14.860 -12.646 -9.738 1.00 59.03 364 ILE B O 1
ATOM 839 N N . SER B 1 14 ? -14.815 -11.950 -7.600 1.00 44.48 365 SER B N 1
ATOM 840 C CA . SER B 1 14 ? -13.543 -12.592 -7.298 1.00 47.16 365 SER B CA 1
ATOM 841 C C . SER B 1 14 ? -13.761 -13.801 -6.396 1.00 46.48 365 SER B C 1
ATOM 842 O O . SER B 1 14 ? -14.774 -13.891 -5.703 1.00 62.85 365 SER B O 1
ATOM 845 N N . ARG B 1 15 ? -12.813 -14.732 -6.410 1.00 42.85 366 ARG B N 1
ATOM 846 C CA . ARG B 1 15 ? -12.934 -15.943 -5.610 1.00 41.19 366 ARG B CA 1
ATOM 847 C C . ARG B 1 15 ? -11.608 -16.278 -4.937 1.00 47.52 366 ARG B C 1
ATOM 848 O O . ARG B 1 15 ? -10.654 -16.687 -5.597 1.00 60.49 366 ARG B O 1
ATOM 856 N N . HIS B 1 16 ? -11.555 -16.098 -3.621 1.00 47.51 367 HIS B N 1
ATOM 857 C CA . HIS B 1 16 ? -10.316 -16.265 -2.869 1.00 54.79 367 HIS B CA 1
ATOM 858 C C . HIS B 1 16 ? -10.266 -17.556 -2.063 1.00 60.02 367 HIS B C 1
ATOM 859 O O . HIS B 1 16 ? -11.224 -18.325 -2.040 1.00 76.51 367 HIS B O 1
ATOM 866 N N . ASN B 1 17 ? -9.134 -17.780 -1.402 1.00 57.39 368 ASN B N 1
ATOM 867 C CA . ASN B 1 17 ? -9.027 -18.821 -0.391 1.00 58.25 368 ASN B CA 1
ATOM 868 C C . ASN B 1 17 ? -9.159 -18.183 0.989 1.00 67.93 368 ASN B C 1
ATOM 869 O O . ASN B 1 17 ? -9.620 -17.048 1.105 1.00 65.97 368 ASN B O 1
ATOM 874 N N . ILE B 1 18 ? -8.740 -18.898 2.026 1.00 74.21 369 ILE B N 1
ATOM 875 C CA . ILE B 1 18 ? -8.887 -18.417 3.397 1.00 70.46 369 ILE B CA 1
ATOM 876 C C . ILE B 1 18 ? -8.024 -17.187 3.676 1.00 70.86 369 ILE B C 1
ATOM 877 O O . ILE B 1 18 ? -8.440 -16.272 4.388 1.00 65.56 369 ILE B O 1
ATOM 882 N N . GLU B 1 19 ? -6.828 -17.159 3.100 1.00 78.46 370 GLU B N 1
ATOM 883 C CA . GLU B 1 19 ? -5.894 -16.068 3.350 1.00 71.14 370 GLU B CA 1
ATOM 884 C C . GLU B 1 19 ? -6.237 -14.841 2.516 1.00 73.39 370 GLU B C 1
ATOM 885 O O . GLU B 1 19 ? -5.872 -13.719 2.871 1.00 73.04 370 GLU B O 1
ATOM 891 N N . GLY B 1 20 ? -6.937 -15.053 1.408 1.00 80.35 371 GLY B N 1
ATOM 892 C CA . GLY B 1 20 ? -7.379 -13.948 0.580 1.00 77.08 371 GLY B CA 1
ATOM 893 C C . GLY B 1 20 ? -6.651 -13.870 -0.746 1.00 66.90 371 GLY B C 1
ATOM 894 O O . GLY B 1 20 ? -6.604 -12.813 -1.373 1.00 69.33 371 GLY B O 1
ATOM 895 N N . ILE B 1 21 ? -6.082 -14.990 -1.180 1.00 55.68 372 ILE B N 1
ATOM 896 C CA . ILE B 1 21 ? -5.384 -15.025 -2.455 1.00 57.56 372 ILE B CA 1
ATOM 897 C C . ILE B 1 21 ? -6.363 -15.208 -3.605 1.00 54.94 372 ILE B C 1
ATOM 898 O O . ILE B 1 21 ? -7.238 -16.068 -3.546 1.00 57.12 372 ILE B O 1
ATOM 903 N N . PHE B 1 22 ? -6.214 -14.399 -4.651 1.00 55.77 373 PHE B N 1
ATOM 904 C CA . PHE B 1 22 ? -7.071 -14.526 -5.823 1.00 55.13 373 PHE B CA 1
ATOM 905 C C . PHE B 1 22 ? -6.878 -15.891 -6.474 1.00 55.91 373 PHE B C 1
ATOM 906 O O . PHE B 1 22 ? -5.782 -16.225 -6.926 1.00 57.71 373 PHE B O 1
ATOM 914 N N . THR B 1 23 ? -7.948 -16.675 -6.515 1.00 48.59 374 THR B N 1
ATOM 915 C CA . THR B 1 23 ? -7.926 -17.966 -7.188 1.00 48.32 374 THR B CA 1
ATOM 916 C C . THR B 1 23 ? -8.743 -17.879 -8.472 1.00 50.69 374 THR B C 1
ATOM 917 O O . THR B 1 23 ? -8.608 -18.715 -9.365 1.00 60.34 374 THR B O 1
ATOM 921 N N . PHE B 1 24 ? -9.597 -16.862 -8.554 1.00 47.43 375 PHE B N 1
ATOM 922 C CA . PHE B 1 24 ? -10.368 -16.608 -9.765 1.00 42.53 375 PHE B CA 1
ATOM 923 C C . PHE B 1 24 ? -10.849 -15.162 -9.833 1.00 43.74 375 PHE B C 1
ATOM 924 O O . PHE B 1 24 ? -11.344 -14.613 -8.849 1.00 48.97 375 PHE B O 1
ATOM 932 N N . VAL B 1 25 ? -10.686 -14.552 -11.002 1.00 48.23 376 VAL B N 1
ATOM 933 C CA . VAL B 1 25 ? -11.187 -13.208 -11.267 1.00 52.09 376 VAL B CA 1
ATOM 934 C C . VAL B 1 25 ? -11.845 -13.221 -12.638 1.00 55.38 376 VAL B C 1
ATOM 935 O O . VAL B 1 25 ? -11.293 -13.792 -13.579 1.00 71.01 376 VAL B O 1
ATOM 939 N N . ASP B 1 26 ? -13.012 -12.598 -12.774 1.00 44.71 377 ASP B N 1
ATOM 940 C CA . ASP B 1 26 ? -13.656 -12.579 -14.081 1.00 63.82 377 ASP B CA 1
ATOM 941 C C . ASP B 1 26 ? -13.167 -11.400 -14.913 1.00 67.77 377 ASP B C 1
ATOM 942 O O . ASP B 1 26 ? -12.503 -10.493 -14.408 1.00 65.37 377 ASP B O 1
ATOM 947 N N . HIS B 1 27 ? -13.497 -11.441 -16.196 1.00 67.09 378 HIS B N 1
ATOM 948 C CA . HIS B 1 27 ? -13.064 -10.453 -17.176 1.00 73.01 378 HIS B CA 1
ATOM 949 C C . HIS B 1 27 ? -13.413 -8.995 -16.851 1.00 73.44 378 HIS B C 1
ATOM 950 O O . HIS B 1 27 ? -12.858 -8.079 -17.455 1.00 81.78 378 HIS B O 1
ATOM 957 N N . ARG B 1 28 ? -14.326 -8.774 -15.909 1.00 57.01 379 ARG B N 1
ATOM 958 C CA . ARG B 1 28 ? -14.825 -7.424 -15.651 1.00 64.45 379 ARG B CA 1
ATOM 959 C C . ARG B 1 28 ? -13.934 -6.608 -14.715 1.00 57.17 379 ARG B C 1
ATOM 960 O O . ARG B 1 28 ? -14.250 -5.458 -14.407 1.00 54.62 379 ARG B O 1
ATOM 968 N N . CYS B 1 29 ? -12.838 -7.198 -14.249 1.00 45.00 380 CYS B N 1
ATOM 969 C CA . CYS B 1 29 ? -11.904 -6.471 -13.394 1.00 53.40 380 CYS B CA 1
ATOM 970 C C . CYS B 1 29 ? -11.250 -5.313 -14.145 1.00 61.21 380 CYS B C 1
ATOM 971 O O . CYS B 1 29 ? -11.070 -4.231 -13.588 1.00 60.41 380 CYS B O 1
ATOM 974 N N . VAL B 1 30 ? -10.906 -5.546 -15.410 1.00 60.64 381 VAL B N 1
ATOM 975 C CA . VAL B 1 30 ? -10.229 -4.543 -16.230 1.00 59.62 381 VAL B CA 1
ATOM 976 C C . VAL B 1 30 ? -11.075 -3.273 -16.326 1.00 63.54 381 VAL B C 1
ATOM 977 O O . VAL B 1 30 ? -10.549 -2.160 -16.331 1.00 73.11 381 VAL B O 1
ATOM 981 N N . ALA B 1 31 ? -12.388 -3.447 -16.396 1.00 51.28 382 ALA B N 1
ATOM 982 C CA . ALA B 1 31 ? -13.300 -2.318 -16.472 1.00 39.14 382 ALA B CA 1
ATOM 983 C C . ALA B 1 31 ? -13.451 -1.669 -15.099 1.00 45.98 382 ALA B C 1
ATOM 984 O O . ALA B 1 31 ? -13.660 -0.460 -14.997 1.00 56.16 382 ALA B O 1
ATOM 986 N N . THR B 1 32 ? -13.334 -2.476 -14.047 1.00 53.44 383 THR B N 1
ATOM 987 C CA . THR B 1 32 ? -13.610 -2.015 -12.689 1.00 59.43 383 THR B CA 1
ATOM 988 C C . THR B 1 32 ? -12.386 -1.442 -11.967 1.00 62.74 383 THR B C 1
ATOM 989 O O . THR B 1 32 ? -12.498 -0.461 -11.231 1.00 60.18 383 THR B O 1
ATOM 993 N N . VAL B 1 33 ? -11.219 -2.037 -12.193 1.00 58.14 384 VAL B N 1
ATOM 994 C CA . VAL B 1 33 ? -10.004 -1.599 -11.507 1.00 57.55 384 VAL B CA 1
ATOM 995 C C . VAL B 1 33 ? -8.895 -1.289 -12.508 1.00 60.69 384 VAL B C 1
ATOM 996 O O . VAL B 1 33 ? -8.021 -0.465 -12.245 1.00 63.70 384 VAL B O 1
ATOM 1000 N N . GLY B 1 34 ? -8.931 -1.957 -13.655 1.00 51.11 385 GLY B N 1
ATOM 1001 C CA . GLY B 1 34 ? -7.936 -1.736 -14.685 1.00 59.60 385 GLY B CA 1
ATOM 1002 C C . GLY B 1 34 ? -6.950 -2.879 -14.790 1.00 66.07 385 GLY B C 1
ATOM 1003 O O . GLY B 1 34 ? -6.211 -2.982 -15.768 1.00 66.42 385 GLY B O 1
ATOM 1004 N N . TYR B 1 35 ? -6.935 -3.746 -13.784 1.00 62.32 386 TYR B N 1
ATOM 1005 C CA . TYR B 1 35 ? -6.052 -4.901 -13.817 1.00 60.55 386 TYR B CA 1
ATOM 1006 C C . TYR B 1 35 ? -6.684 -6.030 -14.614 1.00 61.26 386 TYR B C 1
ATOM 1007 O O . TYR B 1 35 ? -7.904 -6.123 -14.721 1.00 62.09 386 TYR B O 1
ATOM 1016 N N . GLN B 1 36 ? -5.845 -6.896 -15.165 1.00 71.80 387 GLN B N 1
ATOM 1017 C CA . GLN B 1 36 ? -6.326 -8.059 -15.891 1.00 70.69 387 GLN B CA 1
ATOM 1018 C C . GLN B 1 36 ? -6.344 -9.252 -14.956 1.00 63.63 387 GLN B C 1
ATOM 1019 O O . GLN B 1 36 ? -5.624 -9.263 -13.958 1.00 60.85 387 GLN B O 1
ATOM 1025 N N . PRO B 1 37 ? -7.210 -10.237 -15.243 1.00 63.45 388 PRO B N 1
ATOM 1026 C CA . PRO B 1 37 ? -7.321 -11.418 -14.382 1.00 59.30 388 PRO B CA 1
ATOM 1027 C C . PRO B 1 37 ? -5.957 -12.037 -14.089 1.00 55.84 388 PRO B C 1
ATOM 1028 O O . PRO B 1 37 ? -5.671 -12.383 -12.944 1.00 49.96 388 PRO B O 1
ATOM 1032 N N . GLN B 1 38 ? -5.116 -12.128 -15.115 1.00 64.04 389 GLN B N 1
ATOM 1033 C CA . GLN B 1 38 ? -3.779 -12.688 -14.963 1.00 59.91 389 GLN B CA 1
ATOM 1034 C C . GLN B 1 38 ? -2.938 -11.838 -14.013 1.00 65.22 389 GLN B C 1
ATOM 1035 O O . GLN B 1 38 ? -2.076 -12.355 -13.302 1.00 58.09 389 GLN B O 1
ATOM 1041 N N . GLU B 1 39 ? -3.206 -10.535 -13.989 1.00 62.15 390 GLU B N 1
ATOM 1042 C CA . GLU B 1 39 ? -2.436 -9.616 -13.159 1.00 51.76 390 GLU B CA 1
ATOM 1043 C C . GLU B 1 39 ? -2.897 -9.674 -11.708 1.00 68.39 390 GLU B C 1
ATOM 1044 O O . GLU B 1 39 ? -2.202 -9.205 -10.809 1.00 68.90 390 GLU B O 1
ATOM 1050 N N . LEU B 1 40 ? -4.077 -10.248 -11.489 1.00 67.74 391 LEU B N 1
ATOM 1051 C CA . LEU B 1 40 ? -4.642 -10.358 -10.149 1.00 46.51 391 LEU B CA 1
ATOM 1052 C C . LEU B 1 40 ? -4.456 -11.754 -9.565 1.00 50.27 391 LEU B C 1
ATOM 1053 O O . LEU B 1 40 ? -4.198 -11.899 -8.369 1.00 49.28 391 LEU B O 1
ATOM 1058 N N . LEU B 1 41 ? -4.598 -12.776 -10.406 1.00 46.92 392 LEU B N 1
ATOM 1059 C CA . LEU B 1 41 ? -4.471 -14.161 -9.957 1.00 53.89 392 LEU B CA 1
ATOM 1060 C C . LEU B 1 41 ? -3.142 -14.427 -9.254 1.00 59.80 392 LEU B C 1
ATOM 1061 O O . LEU B 1 41 ? -2.086 -13.975 -9.696 1.00 85.71 392 LEU B O 1
ATOM 1066 N N . GLY B 1 42 ? -3.215 -15.168 -8.153 1.00 54.23 393 GLY B N 1
ATOM 1067 C CA . GLY B 1 42 ? -2.043 -15.567 -7.395 1.00 54.73 393 GLY B CA 1
ATOM 1068 C C . GLY B 1 42 ? -1.566 -14.553 -6.372 1.00 52.89 393 GLY B C 1
ATOM 1069 O O . GLY B 1 42 ? -0.631 -14.826 -5.619 1.00 66.47 393 GLY B O 1
ATOM 1070 N N . LYS B 1 43 ? -2.213 -13.392 -6.323 1.00 42.75 394 LYS B N 1
ATOM 1071 C CA . LYS B 1 43 ? -1.837 -12.362 -5.358 1.00 54.59 394 LYS B CA 1
ATOM 1072 C C . LYS B 1 43 ? -2.962 -12.091 -4.369 1.00 64.70 394 LYS B C 1
ATOM 1073 O O . LYS B 1 43 ? -4.136 -12.292 -4.675 1.00 60.39 394 LYS B O 1
ATOM 1079 N N . ASN B 1 44 ? -2.593 -11.641 -3.176 1.00 67.17 395 ASN B N 1
ATOM 1080 C CA . ASN B 1 44 ? -3.570 -11.321 -2.148 1.00 47.49 395 ASN B CA 1
ATOM 1081 C C . ASN B 1 44 ? -4.208 -9.964 -2.421 1.00 57.83 395 ASN B C 1
ATOM 1082 O O . ASN B 1 44 ? -3.584 -9.084 -3.014 1.00 71.92 395 ASN B O 1
ATOM 1087 N N . ILE B 1 45 ? -5.454 -9.802 -1.987 1.00 53.35 396 ILE B N 1
ATOM 1088 C CA . ILE B 1 45 ? -6.197 -8.570 -2.221 1.00 48.95 396 ILE B CA 1
ATOM 1089 C C . ILE B 1 45 ? -5.669 -7.462 -1.308 1.00 50.03 396 ILE B C 1
ATOM 1090 O O . ILE B 1 45 ? -5.825 -6.274 -1.598 1.00 45.84 396 ILE B O 1
ATOM 1095 N N . VAL B 1 46 ? -5.025 -7.862 -0.215 1.00 44.34 397 VAL B N 1
ATOM 1096 C CA . VAL B 1 46 ? -4.458 -6.915 0.738 1.00 48.18 397 VAL B CA 1
ATOM 1097 C C . VAL B 1 46 ? -3.342 -6.099 0.087 1.00 56.65 397 VAL B C 1
ATOM 1098 O O . VAL B 1 46 ? -3.155 -4.921 0.398 1.00 58.62 397 VAL B O 1
ATOM 1102 N N . GLU B 1 47 ? -2.624 -6.725 -0.842 1.00 64.34 398 GLU B N 1
ATOM 1103 C CA . GLU B 1 47 ? -1.545 -6.060 -1.567 1.00 60.77 398 GLU B CA 1
ATOM 1104 C C . GLU B 1 47 ? -2.064 -4.873 -2.372 1.00 61.48 398 GLU B C 1
ATOM 1105 O O . GLU B 1 47 ? -1.326 -3.931 -2.662 1.00 61.52 398 GLU B O 1
ATOM 1111 N N . PHE B 1 48 ? -3.345 -4.925 -2.724 1.00 55.00 399 PHE B N 1
ATOM 1112 C CA . PHE B 1 48 ? -3.975 -3.870 -3.506 1.00 54.92 399 PHE B CA 1
ATOM 1113 C C . PHE B 1 48 ? -4.759 -2.917 -2.617 1.00 57.53 399 PHE B C 1
ATOM 1114 O O . PHE B 1 48 ? -5.390 -1.977 -3.101 1.00 61.78 399 PHE B O 1
ATOM 1122 N N . CYS B 1 49 ? -4.717 -3.165 -1.314 1.00 54.40 400 CYS B N 1
ATOM 1123 C CA . CYS B 1 49 ? -5.486 -2.368 -0.371 1.00 63.46 400 CYS B CA 1
ATOM 1124 C C . CYS B 1 49 ? -4.664 -1.200 0.155 1.00 65.63 400 CYS B C 1
ATOM 1125 O O . CYS B 1 49 ? -3.459 -1.325 0.374 1.00 71.62 400 CYS B O 1
ATOM 1128 N N . HIS B 1 50 ? -5.325 -0.064 0.350 1.00 56.45 401 HIS B N 1
ATOM 1129 C CA . HIS B 1 50 ? -4.691 1.105 0.944 1.00 51.81 401 HIS B CA 1
ATOM 1130 C C . HIS B 1 50 ? -4.174 0.770 2.340 1.00 65.27 401 HIS B C 1
ATOM 1131 O O . HIS B 1 50 ? -4.893 0.175 3.142 1.00 72.74 401 HIS B O 1
ATOM 1138 N N . PRO B 1 51 ? -2.922 1.151 2.632 1.00 68.70 402 PRO B N 1
ATOM 1139 C CA . PRO B 1 51 ? -2.284 0.888 3.928 1.00 70.62 402 PRO B CA 1
ATOM 1140 C C . PRO B 1 51 ? -3.046 1.473 5.116 1.00 68.52 402 PRO B C 1
ATOM 1141 O O . PRO B 1 51 ? -2.988 0.917 6.214 1.00 56.34 402 PRO B O 1
ATOM 1145 N N . GLU B 1 52 ? -3.756 2.573 4.892 1.00 62.40 403 GLU B N 1
ATOM 1146 C CA . GLU B 1 52 ? -4.488 3.240 5.962 1.00 64.72 403 GLU B CA 1
ATOM 1147 C C . GLU B 1 52 ? -5.650 2.391 6.477 1.00 72.74 403 GLU B C 1
ATOM 1148 O O . GLU B 1 52 ? -5.890 2.328 7.682 1.00 88.34 403 GLU B O 1
ATOM 1154 N N . ASP B 1 53 ? -6.362 1.735 5.565 1.00 62.72 404 ASP B N 1
ATOM 1155 C CA . ASP B 1 53 ? -7.508 0.904 5.931 1.00 75.42 404 ASP B CA 1
ATOM 1156 C C . ASP B 1 53 ? -7.213 -0.570 5.647 1.00 66.83 404 ASP B C 1
ATOM 1157 O O . ASP B 1 53 ? -8.124 -1.376 5.459 1.00 59.19 404 ASP B O 1
ATOM 1162 N N . GLN B 1 54 ? -5.932 -0.915 5.619 1.00 73.93 405 GLN B N 1
ATOM 1163 C CA . GLN B 1 54 ? -5.509 -2.265 5.270 1.00 65.15 405 GLN B CA 1
ATOM 1164 C C . GLN B 1 54 ? -5.848 -3.295 6.343 1.00 53.79 405 GLN B C 1
ATOM 1165 O O . GLN B 1 54 ? -6.289 -4.402 6.035 1.00 50.28 405 GLN B O 1
ATOM 1171 N N . GLN B 1 55 ? -5.634 -2.930 7.601 1.00 62.32 406 GLN B N 1
ATOM 1172 C CA . GLN B 1 55 ? -5.928 -3.819 8.717 1.00 75.67 406 GLN B CA 1
ATOM 1173 C C . GLN B 1 55 ? -7.411 -4.175 8.743 1.00 69.72 406 GLN B C 1
ATOM 1174 O O . GLN B 1 55 ? -7.786 -5.290 9.105 1.00 69.80 406 GLN B O 1
ATOM 1180 N N . LEU B 1 56 ? -8.248 -3.211 8.371 1.00 72.01 407 LEU B N 1
ATOM 1181 C CA . LEU B 1 56 ? -9.693 -3.408 8.335 1.00 73.46 407 LEU B CA 1
ATOM 1182 C C . LEU B 1 56 ? -10.056 -4.540 7.377 1.00 66.24 407 LEU B C 1
ATOM 1183 O O . LEU B 1 56 ? -10.899 -5.379 7.696 1.00 56.84 407 LEU B O 1
ATOM 1188 N N . LEU B 1 57 ? -9.427 -4.551 6.202 1.00 56.94 408 LEU B N 1
ATOM 1189 C CA . LEU B 1 57 ? -9.668 -5.597 5.211 1.00 51.52 408 LEU B CA 1
ATOM 1190 C C . LEU B 1 57 ? -9.315 -6.967 5.771 1.00 52.99 408 LEU B C 1
ATOM 1191 O O . LEU B 1 57 ? -10.017 -7.949 5.528 1.00 49.45 408 LEU B O 1
ATOM 1196 N N . ARG B 1 58 ? -8.217 -7.027 6.513 1.00 48.53 409 ARG B N 1
ATOM 1197 C CA . ARG B 1 58 ? -7.784 -8.270 7.133 1.00 55.21 409 ARG B CA 1
ATOM 1198 C C . ARG B 1 58 ? -8.783 -8.702 8.204 1.00 61.42 409 ARG B C 1
ATOM 1199 O O . ARG B 1 58 ? -9.077 -9.888 8.346 1.00 66.23 409 ARG B O 1
ATOM 1207 N N . ASP B 1 59 ? -9.303 -7.731 8.951 1.00 62.47 410 ASP B N 1
ATOM 1208 C CA . ASP B 1 59 ? -10.293 -8.004 9.989 1.00 60.56 410 ASP B CA 1
ATOM 1209 C C . ASP B 1 59 ? -11.581 -8.581 9.414 1.00 62.56 410 ASP B C 1
ATOM 1210 O O . ASP B 1 59 ? -12.163 -9.508 9.979 1.00 63.56 410 ASP B O 1
ATOM 1215 N N . SER B 1 60 ? -12.021 -8.029 8.287 1.00 57.77 411 SER B N 1
ATOM 1216 C CA . SER B 1 60 ? -13.226 -8.510 7.622 1.00 52.72 411 SER B CA 1
ATOM 1217 C C . SER B 1 60 ? -13.039 -9.936 7.124 1.00 58.42 411 SER B C 1
ATOM 1218 O O . SER B 1 60 ? -13.977 -10.733 7.121 1.00 69.39 411 SER B O 1
ATOM 1221 N N . PHE B 1 61 ? -11.818 -10.253 6.709 1.00 60.71 412 PHE B N 1
ATOM 1222 C CA . PHE B 1 61 ? -11.516 -11.579 6.189 1.00 61.70 412 PHE B CA 1
ATOM 1223 C C . PHE B 1 61 ? -11.399 -12.590 7.322 1.00 67.59 412 PHE B C 1
ATOM 1224 O O . PHE B 1 61 ? -11.681 -13.770 7.135 1.00 62.99 412 PHE B O 1
ATOM 1232 N N . GLN B 1 62 ? -10.977 -12.129 8.494 1.00 69.40 413 GLN B N 1
ATOM 1233 C CA . GLN B 1 62 ? -10.888 -13.010 9.650 1.00 69.27 413 GLN B CA 1
ATOM 1234 C C . GLN B 1 62 ? -12.276 -13.411 10.125 1.00 77.57 413 GLN B C 1
ATOM 1235 O O . GLN B 1 62 ? -12.454 -14.471 10.725 1.00 81.40 413 GLN B O 1
ATOM 1241 N N . GLN B 1 63 ? -13.258 -12.557 9.848 1.00 73.19 414 GLN B N 1
ATOM 1242 C CA . GLN B 1 63 ? -14.619 -12.764 10.326 1.00 70.58 414 GLN B CA 1
ATOM 1243 C C . GLN B 1 63 ? -15.430 -13.705 9.436 1.00 74.65 414 GLN B C 1
ATOM 1244 O O . GLN B 1 63 ? -16.136 -14.580 9.936 1.00 74.81 414 GLN B O 1
ATOM 1250 N N . VAL B 1 64 ? -15.355 -13.510 8.123 1.00 75.35 415 VAL B N 1
ATOM 1251 C CA . VAL B 1 64 ? -16.095 -14.359 7.192 1.00 65.52 415 VAL B CA 1
ATOM 1252 C C . VAL B 1 64 ? -15.733 -15.834 7.375 1.00 66.49 415 VAL B C 1
ATOM 1253 O O . VAL B 1 64 ? -16.525 -16.715 7.053 1.00 66.52 415 VAL B O 1
ATOM 1257 N N . VAL B 1 65 ? -14.539 -16.097 7.901 1.00 63.80 416 VAL B N 1
ATOM 1258 C CA . VAL B 1 65 ? -14.108 -17.466 8.146 1.00 66.74 416 VAL B CA 1
ATOM 1259 C C . VAL B 1 65 ? -14.831 -18.078 9.347 1.00 84.06 416 VAL B C 1
ATOM 1260 O O . VAL B 1 65 ? -15.272 -19.226 9.280 1.00 102.68 416 VAL B O 1
ATOM 1264 N N . LYS B 1 66 ? -14.966 -17.333 10.443 1.00 85.33 417 LYS B N 1
ATOM 1265 C CA . LYS B 1 66 ? -15.663 -17.895 11.598 1.00 88.65 417 LYS B CA 1
ATOM 1266 C C . LYS B 1 66 ? -17.174 -17.890 11.350 1.00 82.31 417 LYS B C 1
ATOM 1267 O O . LYS B 1 66 ? -17.895 -18.779 11.806 1.00 100.21 417 LYS B O 1
ATOM 1273 N N . LEU B 1 67 ? -17.643 -16.891 10.609 1.00 66.71 418 LEU B N 1
ATOM 1274 C CA . LEU B 1 67 ? -19.058 -16.785 10.262 1.00 77.96 418 LEU B CA 1
ATOM 1275 C C . LEU B 1 67 ? -19.391 -17.581 9.003 1.00 81.02 418 LEU B C 1
ATOM 1276 O O . LEU B 1 67 ? -19.946 -17.032 8.048 1.00 79.83 418 LEU B O 1
ATOM 1281 N N . LYS B 1 68 ? -19.040 -18.865 9.008 1.00 73.05 419 LYS B N 1
ATOM 1282 C CA . LYS B 1 68 ? -19.325 -19.769 7.894 1.00 81.34 419 LYS B CA 1
ATOM 1283 C C . LYS B 1 68 ? -20.747 -19.623 7.351 1.00 89.69 419 LYS B C 1
ATOM 1284 O O . LYS B 1 68 ? -21.723 -20.002 8.001 1.00 73.09 419 LYS B O 1
ATOM 1290 N N . GLY B 1 69 ? -20.841 -19.068 6.147 1.00 83.03 420 GLY B N 1
ATOM 1291 C CA . GLY B 1 69 ? -22.105 -18.895 5.458 1.00 76.13 420 GLY B CA 1
ATOM 1292 C C . GLY B 1 69 ? -22.646 -17.476 5.470 1.00 77.74 420 GLY B C 1
ATOM 1293 O O . GLY B 1 69 ? -23.333 -17.070 4.533 1.00 75.06 420 GLY B O 1
ATOM 1294 N N . GLN B 1 70 ? -22.330 -16.717 6.492 1.00 80.69 421 GLN B N 1
ATOM 1295 C CA . GLN B 1 70 ? -22.858 -15.375 6.598 1.00 82.30 421 GLN B CA 1
ATOM 1296 C C . GLN B 1 70 ? -22.243 -14.495 5.536 1.00 78.09 421 GLN B C 1
ATOM 1297 O O . GLN B 1 70 ? -21.210 -14.818 5.027 1.00 77.72 421 GLN B O 1
ATOM 1303 N N . VAL B 1 71 ? -22.871 -13.379 5.213 1.00 72.06 422 VAL B N 1
ATOM 1304 C CA . VAL B 1 71 ? -22.336 -12.446 4.226 1.00 60.36 422 VAL B CA 1
ATOM 1305 C C . VAL B 1 71 ? -21.864 -11.164 4.910 1.00 62.21 422 VAL B C 1
ATOM 1306 O O . VAL B 1 71 ? -22.592 -10.577 5.711 1.00 88.23 422 VAL B O 1
ATOM 1310 N N . LEU B 1 72 ? -20.651 -10.727 4.588 1.00 54.62 423 LEU B N 1
ATOM 1311 C CA . LEU B 1 72 ? -20.083 -9.524 5.194 1.00 65.89 423 LEU B CA 1
ATOM 1312 C C . LEU B 1 72 ? -19.883 -8.415 4.162 1.00 65.26 423 LEU B C 1
ATOM 1313 O O . LEU B 1 72 ? -19.917 -8.668 2.960 1.00 75.21 423 LEU B O 1
ATOM 1318 N N . SER B 1 73 ? -19.678 -7.188 4.639 1.00 53.45 424 SER B N 1
ATOM 1319 C CA . SER B 1 73 ? -19.457 -6.050 3.752 1.00 54.42 424 SER B CA 1
ATOM 1320 C C . SER B 1 73 ? -18.432 -5.057 4.298 1.00 60.76 424 SER B C 1
ATOM 1321 O O . SER B 1 73 ? -18.680 -4.389 5.303 1.00 70.97 424 SER B O 1
ATOM 1324 N N . VAL B 1 74 ? -17.280 -4.962 3.640 1.00 61.70 425 VAL B N 1
ATOM 1325 C CA . VAL B 1 74 ? -16.269 -3.980 4.016 1.00 60.79 425 VAL B CA 1
ATOM 1326 C C . VAL B 1 74 ? -15.993 -3.080 2.813 1.00 57.11 425 VAL B C 1
ATOM 1327 O O . VAL B 1 74 ? -16.014 -3.537 1.672 1.00 62.78 425 VAL B O 1
ATOM 1331 N N . MET B 1 75 ? -15.773 -1.797 3.068 1.00 55.84 426 MET B N 1
ATOM 1332 C CA . MET B 1 75 ? -15.471 -0.848 2.006 1.00 64.43 426 MET B CA 1
ATOM 1333 C C . MET B 1 75 ? -14.068 -0.302 2.218 1.00 59.98 426 MET B C 1
ATOM 1334 O O . MET B 1 75 ? -13.740 0.163 3.309 1.00 70.02 426 MET B O 1
ATOM 1339 N N . PHE B 1 76 ? -13.245 -0.351 1.175 1.00 61.29 427 PHE B N 1
ATOM 1340 C CA . PHE B 1 76 ? -11.855 0.076 1.285 1.00 56.93 427 PHE B CA 1
ATOM 1341 C C . PHE B 1 76 ? -11.377 0.697 -0.021 1.00 62.71 427 PHE B C 1
ATOM 1342 O O . PHE B 1 76 ? -12.109 0.717 -1.011 1.00 70.40 427 PHE B O 1
ATOM 1350 N N . ARG B 1 77 ? -10.143 1.191 -0.020 1.00 53.02 428 ARG B N 1
ATOM 1351 C CA . ARG B 1 77 ? -9.543 1.763 -1.219 1.00 55.15 428 ARG B CA 1
ATOM 1352 C C . ARG B 1 77 ? -8.736 0.753 -2.033 1.00 66.62 428 ARG B C 1
ATOM 1353 O O . ARG B 1 77 ? -7.885 0.040 -1.500 1.00 61.60 428 ARG B O 1
ATOM 1361 N N . PHE B 1 78 ? -8.995 0.726 -3.334 1.00 66.01 429 PHE B N 1
ATOM 1362 C CA . PHE B 1 78 ? -8.285 -0.152 -4.252 1.00 56.19 429 PHE B CA 1
ATOM 1363 C C . PHE B 1 78 ? -7.353 0.643 -5.162 1.00 65.04 429 PHE B C 1
ATOM 1364 O O . PHE B 1 78 ? -7.708 1.719 -5.645 1.00 72.47 429 PHE B O 1
ATOM 1372 N N . ARG B 1 79 ? -6.159 0.104 -5.384 1.00 68.95 430 ARG B N 1
ATOM 1373 C CA . ARG B 1 79 ? -5.190 0.707 -6.291 1.00 69.38 430 ARG B CA 1
ATOM 1374 C C . ARG B 1 79 ? -5.483 0.283 -7.713 1.00 62.97 430 ARG B C 1
ATOM 1375 O O . ARG B 1 79 ? -5.285 -0.874 -8.070 1.00 73.16 430 ARG B O 1
ATOM 1383 N N . SER B 1 80 ? -5.970 1.216 -8.522 1.00 64.83 431 SER B N 1
ATOM 1384 C CA . SER B 1 80 ? -6.264 0.916 -9.914 1.00 69.12 431 SER B CA 1
ATOM 1385 C C . SER B 1 80 ? -4.981 0.623 -10.683 1.00 69.78 431 SER B C 1
ATOM 1386 O O . SER B 1 80 ? -3.881 0.777 -10.155 1.00 81.56 431 SER B O 1
ATOM 1389 N N . LYS B 1 81 ? -5.129 0.196 -11.932 1.00 79.06 432 LYS B N 1
ATOM 1390 C CA . LYS B 1 81 ? -3.982 -0.110 -12.778 1.00 75.68 432 LYS B CA 1
ATOM 1391 C C . LYS B 1 81 ? -3.226 1.162 -13.129 1.00 69.98 432 LYS B C 1
ATOM 1392 O O . LYS B 1 81 ? -2.002 1.161 -13.262 1.00 79.61 432 LYS B O 1
ATOM 1398 N N . ASN B 1 82 ? -3.971 2.254 -13.246 1.00 74.12 433 ASN B N 1
ATOM 1399 C CA . ASN B 1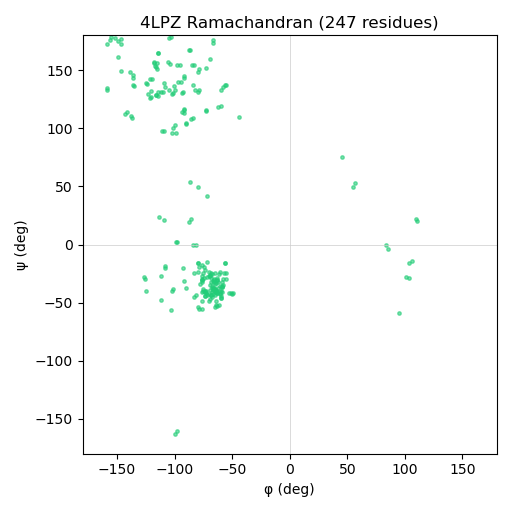 82 ? -3.403 3.551 -13.585 1.00 87.41 433 ASN B CA 1
ATOM 1400 C C . ASN B 1 82 ? -2.897 4.304 -12.359 1.00 82.37 433 ASN B C 1
ATOM 1401 O O . ASN B 1 82 ? -2.782 5.530 -12.384 1.00 88.47 433 ASN B O 1
ATOM 1406 N N . GLN B 1 83 ? -2.611 3.560 -11.292 1.00 82.22 434 GLN B N 1
ATOM 1407 C CA . GLN B 1 83 ? -2.086 4.130 -10.052 1.00 84.14 434 GLN B CA 1
ATOM 1408 C C . GLN B 1 83 ? -3.000 5.203 -9.479 1.00 84.43 434 GLN B C 1
ATOM 1409 O O . GLN B 1 83 ? -2.560 6.318 -9.209 1.00 90.35 434 GLN B O 1
ATOM 1415 N N . GLU B 1 84 ? -4.272 4.869 -9.304 1.00 81.60 435 GLU B N 1
ATOM 1416 C CA . GLU B 1 84 ? -5.209 5.798 -8.693 1.00 78.51 435 GLU B CA 1
ATOM 1417 C C . GLU B 1 84 ? -6.072 5.046 -7.683 1.00 78.70 435 GLU B C 1
ATOM 1418 O O . GLU B 1 84 ? -6.441 3.897 -7.919 1.00 80.13 435 GLU B O 1
ATOM 1424 N N . TRP B 1 85 ? -6.407 5.688 -6.567 1.00 84.83 436 TRP B N 1
ATOM 1425 C CA . TRP B 1 85 ? -7.150 5.004 -5.510 1.00 73.02 436 TRP B CA 1
ATOM 1426 C C . TRP B 1 85 ? -8.638 4.932 -5.827 1.00 69.59 436 TRP B C 1
ATOM 1427 O O . TRP B 1 85 ? -9.260 5.934 -6.179 1.00 79.06 436 TRP B O 1
ATOM 1438 N N . LEU B 1 86 ? -9.204 3.739 -5.689 1.00 64.65 437 LEU B N 1
ATOM 1439 C CA . LEU B 1 86 ? -10.624 3.533 -5.933 1.00 51.32 437 LEU B CA 1
ATOM 1440 C C . LEU B 1 86 ? -11.320 2.977 -4.698 1.00 66.31 437 LEU B C 1
ATOM 1441 O O . LEU B 1 86 ? -10.900 1.958 -4.152 1.00 69.02 437 LEU B O 1
ATOM 1446 N N . TRP B 1 87 ? -12.386 3.639 -4.261 1.00 67.36 438 TRP B N 1
ATOM 1447 C CA . TRP B 1 87 ? -13.172 3.117 -3.152 1.00 61.66 438 TRP B CA 1
ATOM 1448 C C . TRP B 1 87 ? -13.971 1.913 -3.633 1.00 64.85 438 TRP B C 1
ATOM 1449 O O . TRP B 1 87 ? -14.848 2.035 -4.490 1.00 65.22 438 TRP B O 1
ATOM 1460 N N . MET B 1 88 ? -13.651 0.748 -3.083 1.00 57.86 439 MET B N 1
ATOM 1461 C CA . MET B 1 88 ? -14.255 -0.498 -3.528 1.00 56.07 439 MET B CA 1
ATOM 1462 C C . MET B 1 88 ? -15.106 -1.083 -2.411 1.00 59.39 439 MET B C 1
ATOM 1463 O O . MET B 1 88 ? -14.636 -1.235 -1.285 1.00 71.10 439 MET B O 1
ATOM 1468 N N . ARG B 1 89 ? -16.358 -1.407 -2.716 1.00 57.69 440 ARG B N 1
ATOM 1469 C CA . ARG B 1 89 ? -17.223 -2.040 -1.729 1.00 66.56 440 ARG B CA 1
ATOM 1470 C C . ARG B 1 89 ? -17.332 -3.535 -1.997 1.00 63.02 440 ARG B C 1
ATOM 1471 O O . ARG B 1 89 ? -18.138 -3.965 -2.823 1.00 66.37 440 ARG B O 1
ATOM 1479 N N . THR B 1 90 ? -16.518 -4.326 -1.307 1.00 52.70 441 THR B N 1
ATOM 1480 C CA . THR B 1 90 ? -16.539 -5.769 -1.499 1.00 59.31 441 THR B CA 1
ATOM 1481 C C . THR B 1 90 ? -17.472 -6.445 -0.494 1.00 53.12 441 THR B C 1
ATOM 1482 O O . THR B 1 90 ? -17.228 -6.428 0.713 1.00 49.71 441 THR B O 1
ATOM 1486 N N . SER B 1 91 ? -18.551 -7.029 -1.003 1.00 55.04 442 SER B N 1
ATOM 1487 C CA . SER B 1 91 ? -19.475 -7.786 -0.170 1.00 62.14 442 SER B CA 1
ATOM 1488 C C . SER B 1 91 ? -19.160 -9.263 -0.338 1.00 59.41 442 SER B C 1
ATOM 1489 O O . SER B 1 91 ? -19.511 -9.873 -1.348 1.00 62.70 442 SER B O 1
ATOM 1492 N N . SER B 1 92 ? -18.479 -9.827 0.651 1.00 58.48 443 SER B N 1
ATOM 1493 C CA . SER B 1 92 ? -17.943 -11.173 0.531 1.00 58.17 443 SER B CA 1
ATOM 1494 C C . SER B 1 92 ? -18.580 -12.156 1.506 1.00 46.33 443 SER B C 1
ATOM 1495 O O . SER B 1 92 ? -19.104 -11.767 2.549 1.00 56.85 443 SER B O 1
ATOM 1498 N N . PHE B 1 93 ? -18.520 -13.435 1.154 1.00 44.36 444 PHE B N 1
ATOM 1499 C CA . PHE B 1 93 ? -18.953 -14.510 2.038 1.00 43.34 444 PHE B CA 1
ATOM 1500 C C . PHE B 1 93 ? -18.175 -15.783 1.736 1.00 60.06 444 PHE B C 1
ATOM 1501 O O . PHE B 1 93 ? -17.359 -15.815 0.816 1.00 70.45 444 PHE B O 1
ATOM 1509 N N . THR B 1 94 ? -18.439 -16.836 2.501 1.00 62.92 445 THR B N 1
ATOM 1510 C CA . THR B 1 94 ? -17.676 -18.072 2.370 1.00 70.43 445 THR B CA 1
ATOM 1511 C C . THR B 1 94 ? -18.538 -19.254 1.947 1.00 57.89 445 THR B C 1
ATOM 1512 O O . THR B 1 94 ? -19.750 -19.263 2.158 1.00 60.91 445 THR B O 1
ATOM 1516 N N . PHE B 1 95 ? -17.898 -20.249 1.341 1.00 54.80 446 PHE B N 1
ATOM 1517 C CA . PHE B 1 95 ? -18.584 -21.455 0.902 1.00 53.86 446 PHE B CA 1
ATOM 1518 C C . PHE B 1 95 ? -18.135 -22.660 1.722 1.00 64.58 446 PHE B C 1
ATOM 1519 O O . PHE B 1 95 ? -17.075 -23.234 1.468 1.00 66.20 446 PHE B O 1
ATOM 1527 N N . ILE B 1 103 ? -14.132 -25.384 4.939 1.00 62.08 454 ILE B N 1
ATOM 1528 C CA . ILE B 1 103 ? -14.131 -24.219 4.062 1.00 73.62 454 ILE B CA 1
ATOM 1529 C C . ILE B 1 103 ? -13.306 -24.474 2.800 1.00 81.11 454 ILE B C 1
ATOM 1530 O O . ILE B 1 103 ? -12.172 -24.953 2.865 1.00 79.65 454 ILE B O 1
ATOM 1535 N N . GLU B 1 104 ? -13.898 -24.153 1.654 1.00 76.18 455 GLU B N 1
ATOM 1536 C CA . GLU B 1 104 ? -13.293 -24.421 0.354 1.00 84.17 455 GLU B CA 1
ATOM 1537 C C . GLU B 1 104 ? -12.696 -23.173 -0.278 1.00 73.50 455 GLU B C 1
ATOM 1538 O O . GLU B 1 104 ? -11.514 -23.138 -0.618 1.00 71.05 455 GLU B O 1
ATOM 1544 N N . TYR B 1 105 ? -13.529 -22.153 -0.436 1.00 61.61 456 TYR B N 1
ATOM 1545 C CA . TYR B 1 105 ? -13.085 -20.867 -0.953 1.00 52.48 456 TYR B CA 1
ATOM 1546 C C . TYR B 1 105 ? -14.007 -19.736 -0.515 1.00 61.36 456 TYR B C 1
ATOM 1547 O O . TYR B 1 105 ? -15.034 -19.964 0.123 1.00 74.27 456 TYR B O 1
ATOM 1556 N N . ILE B 1 106 ? -13.626 -18.515 -0.866 1.00 54.29 457 ILE B N 1
ATOM 1557 C CA . ILE B 1 106 ? -14.382 -17.329 -0.492 1.00 59.87 457 ILE B CA 1
ATOM 1558 C C . ILE B 1 106 ? -14.823 -16.575 -1.739 1.00 52.73 457 ILE B C 1
ATOM 1559 O O . ILE B 1 106 ? -14.026 -16.345 -2.644 1.00 60.71 457 ILE B O 1
ATOM 1564 N N . ILE B 1 107 ? -16.097 -16.202 -1.789 1.00 53.19 458 ILE B N 1
ATOM 1565 C CA . ILE B 1 107 ? -16.622 -15.465 -2.929 1.00 52.87 458 ILE B CA 1
ATOM 1566 C C . ILE B 1 107 ? -16.759 -13.993 -2.573 1.00 58.85 458 ILE B C 1
ATOM 1567 O O . ILE B 1 107 ? -17.339 -13.647 -1.546 1.00 66.71 458 ILE B O 1
ATOM 1572 N N . CYS B 1 108 ? -16.225 -13.130 -3.430 1.00 52.85 459 CYS B N 1
ATOM 1573 C CA . CYS B 1 108 ? -16.263 -11.695 -3.187 1.00 51.05 459 CYS B CA 1
ATOM 1574 C C . CYS B 1 108 ? -16.910 -10.969 -4.356 1.00 55.34 459 CYS B C 1
ATOM 1575 O O . CYS B 1 108 ? -16.651 -11.288 -5.517 1.00 54.67 459 CYS B O 1
ATOM 1578 N N . THR B 1 109 ? -17.757 -9.994 -4.045 1.00 50.08 460 THR B N 1
ATOM 1579 C CA . THR B 1 109 ? -18.336 -9.134 -5.066 1.00 45.02 460 THR B CA 1
ATOM 1580 C C . THR B 1 109 ? -17.774 -7.725 -4.917 1.00 51.57 460 THR B C 1
ATOM 1581 O O . THR B 1 109 ? -18.248 -6.945 -4.092 1.00 60.52 460 THR B O 1
ATOM 1585 N N . ASN B 1 110 ? -16.759 -7.406 -5.713 1.00 54.88 461 ASN B N 1
ATOM 1586 C CA . ASN B 1 110 ? -16.059 -6.135 -5.576 1.00 60.18 461 ASN B CA 1
ATOM 1587 C C . ASN B 1 110 ? -16.689 -5.045 -6.433 1.00 51.62 461 ASN B C 1
ATOM 1588 O O . ASN B 1 110 ? -16.508 -5.016 -7.648 1.00 51.03 461 ASN B O 1
ATOM 1593 N N . THR B 1 111 ? -17.432 -4.153 -5.788 1.00 56.31 462 THR B N 1
ATOM 1594 C CA . THR B 1 111 ? -18.167 -3.110 -6.490 1.00 62.83 462 THR B CA 1
ATOM 1595 C C . THR B 1 111 ? -17.404 -1.787 -6.516 1.00 58.38 462 THR B C 1
ATOM 1596 O O . THR B 1 111 ? -16.799 -1.389 -5.521 1.00 53.44 462 THR B O 1
ATOM 1600 N N . ASN B 1 112 ? -17.457 -1.100 -7.653 1.00 62.20 463 ASN B N 1
ATOM 1601 C CA . ASN B 1 112 ? -16.858 0.225 -7.789 1.00 67.37 463 ASN B CA 1
ATOM 1602 C C . ASN B 1 112 ? -17.936 1.297 -7.668 1.00 79.80 463 ASN B C 1
ATOM 1603 O O . ASN B 1 112 ? -19.025 1.166 -8.228 1.00 85.75 463 ASN B O 1
ATOM 1608 N N . VAL B 1 113 ? -17.620 2.352 -6.923 1.00 82.38 464 VAL B N 1
ATOM 1609 C CA . VAL B 1 113 ? -18.575 3.417 -6.635 1.00 76.49 464 VAL B CA 1
ATOM 1610 C C . VAL B 1 113 ? -18.291 4.672 -7.454 1.00 79.34 464 VAL B C 1
ATOM 1611 O O . VAL B 1 113 ? -19.091 5.609 -7.463 1.00 77.12 464 VAL B O 1
ATOM 1615 N N . HIS C 2 8 ? -6.626 -21.089 -46.614 1.00 51.81 595 HIS C N 1
ATOM 1616 C CA . HIS C 2 8 ? -6.003 -22.269 -46.022 1.00 76.85 595 HIS C CA 1
ATOM 1617 C C . HIS C 2 8 ? -5.886 -22.132 -44.502 1.00 63.33 595 HIS C C 1
ATOM 1618 O O . HIS C 2 8 ? -6.421 -22.950 -43.758 1.00 56.78 595 HIS C O 1
ATOM 1625 N N . LEU C 2 9 ? -5.190 -21.096 -44.048 1.00 76.78 596 LEU C N 1
ATOM 1626 C CA . LEU C 2 9 ? -5.088 -20.795 -42.623 1.00 70.23 596 LEU C CA 1
ATOM 1627 C C . LEU C 2 9 ? -6.177 -19.809 -42.220 1.00 71.39 596 LEU C C 1
ATOM 1628 O O . LEU C 2 9 ? -6.511 -19.675 -41.043 1.00 72.23 596 LEU C O 1
ATOM 1633 N N . GLU C 2 10 ? -6.707 -19.104 -43.214 1.00 73.73 597 GLU C N 1
ATOM 1634 C CA . GLU C 2 10 ? -7.801 -18.168 -43.004 1.00 60.15 597 GLU C CA 1
ATOM 1635 C C . GLU C 2 10 ? -9.050 -18.887 -42.508 1.00 67.77 597 GLU C C 1
ATOM 1636 O O . GLU C 2 10 ? -9.868 -18.302 -41.802 1.00 77.33 597 GLU C O 1
ATOM 1642 N N . ASN C 2 11 ? -9.195 -20.156 -42.880 1.00 62.99 598 ASN C N 1
ATOM 1643 C CA . ASN C 2 11 ? -10.330 -20.949 -42.424 1.00 70.00 598 ASN C CA 1
ATOM 1644 C C . ASN C 2 11 ? -10.144 -21.389 -40.975 1.00 70.62 598 ASN C C 1
ATOM 1645 O O . ASN C 2 11 ? -11.101 -21.775 -40.303 1.00 83.88 598 ASN C O 1
ATOM 1650 N N . GLU C 2 12 ? -8.903 -21.324 -40.502 1.00 62.20 599 GLU C N 1
ATOM 1651 C CA . GLU C 2 12 ? -8.588 -21.621 -39.111 1.00 57.83 599 GLU C CA 1
ATOM 1652 C C . GLU C 2 12 ? -8.924 -20.421 -38.238 1.00 61.46 599 GLU C C 1
ATOM 1653 O O . GLU C 2 12 ? -9.657 -20.540 -37.256 1.00 72.63 599 GLU C O 1
ATOM 1659 N N . VAL C 2 13 ? -8.374 -19.267 -38.602 1.00 52.86 600 VAL C N 1
ATOM 1660 C CA . VAL C 2 13 ? -8.620 -18.027 -37.876 1.00 56.07 600 VAL C CA 1
ATOM 1661 C C . VAL C 2 13 ? -10.116 -17.721 -37.837 1.00 64.64 600 VAL C C 1
ATOM 1662 O O . VAL C 2 13 ? -10.632 -17.201 -36.848 1.00 62.36 600 VAL C O 1
ATOM 1666 N N . ALA C 2 14 ? -10.812 -18.075 -38.912 1.00 57.09 601 ALA C N 1
ATOM 1667 C CA . ALA C 2 14 ? -12.250 -17.864 -38.989 1.00 52.20 601 ALA C CA 1
ATOM 1668 C C . ALA C 2 14 ? -13.014 -18.768 -38.022 1.00 64.88 601 ALA C C 1
ATOM 1669 O O . ALA C 2 14 ? -13.943 -18.315 -37.353 1.00 63.92 601 ALA C O 1
ATOM 1671 N N . ARG C 2 15 ? -12.626 -20.039 -37.941 1.00 59.92 602 ARG C N 1
ATOM 1672 C CA . ARG C 2 15 ? -13.300 -20.959 -37.029 1.00 63.62 602 ARG C CA 1
ATOM 1673 C C . ARG C 2 15 ? -12.897 -20.680 -35.585 1.00 57.66 602 ARG C C 1
ATOM 1674 O O . ARG C 2 15 ? -13.672 -20.930 -34.663 1.00 72.49 602 ARG C O 1
ATOM 1682 N N . LEU C 2 16 ? -11.691 -20.159 -35.385 1.00 53.18 603 LEU C N 1
ATOM 1683 C CA . LEU C 2 16 ? -11.236 -19.835 -34.040 1.00 52.04 603 LEU C CA 1
ATOM 1684 C C . LEU C 2 16 ? -11.891 -18.553 -33.530 1.00 59.37 603 LEU C C 1
ATOM 1685 O O . LEU C 2 16 ? -12.281 -18.477 -32.365 1.00 63.58 603 LEU C O 1
ATOM 1690 N N . LYS C 2 17 ? -12.020 -17.552 -34.398 1.00 60.47 604 LYS C N 1
ATOM 1691 C CA . LYS C 2 17 ? -12.706 -16.315 -34.030 1.00 56.51 604 LYS C CA 1
ATOM 1692 C C . LYS C 2 17 ? -14.156 -16.581 -33.640 1.00 56.63 604 LYS C C 1
ATOM 1693 O O . LYS C 2 17 ? -14.664 -16.008 -32.676 1.00 57.94 604 LYS C O 1
ATOM 1699 N N . LYS C 2 18 ? -14.814 -17.453 -34.397 1.00 56.15 605 LYS C N 1
ATOM 1700 C CA . LYS C 2 18 ? -16.190 -17.847 -34.108 1.00 54.77 605 LYS C CA 1
ATOM 1701 C C . LYS C 2 18 ? -16.273 -18.583 -32.777 1.00 58.34 605 LYS C C 1
ATOM 1702 O O . LYS C 2 18 ? -17.094 -18.241 -31.925 1.00 67.07 605 LYS C O 1
ATOM 1708 N N . LEU C 2 19 ? -15.436 -19.604 -32.619 1.00 53.56 606 LEU C N 1
ATOM 1709 C CA . LEU C 2 19 ? -15.369 -20.373 -31.3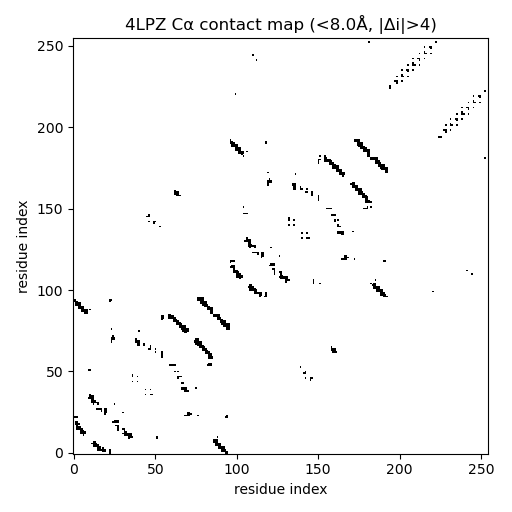79 1.00 55.53 606 LEU C CA 1
ATOM 1710 C C . LEU C 2 19 ? -15.213 -19.472 -30.155 1.00 60.95 606 LEU C C 1
ATOM 1711 O O . LEU C 2 19 ? -15.852 -19.698 -29.126 1.00 65.62 606 LEU C O 1
ATOM 1716 N N . VAL C 2 20 ? -14.365 -18.454 -30.273 1.00 59.46 607 VAL C N 1
ATOM 1717 C CA . VAL C 2 20 ? -14.189 -17.470 -29.210 1.00 61.18 607 VAL C CA 1
ATOM 1718 C C . VAL C 2 20 ? -15.504 -16.753 -28.908 1.00 59.10 607 VAL C C 1
ATOM 1719 O O . VAL C 2 20 ? -15.889 -16.602 -27.746 1.00 66.86 607 VAL C O 1
ATOM 1723 N N . GLY C 2 21 ? -16.193 -16.329 -29.963 1.00 47.28 608 GLY C N 1
ATOM 1724 C CA . GLY C 2 21 ? -17.459 -15.628 -29.833 1.00 55.40 608 GLY C CA 1
ATOM 1725 C C . GLY C 2 21 ? -18.509 -16.443 -29.103 1.00 68.78 608 GLY C C 1
ATOM 1726 O O . GLY C 2 21 ? -19.322 -15.903 -28.353 1.00 58.63 608 GLY C O 1
ATOM 1727 N N . GLU C 2 22 ? -18.491 -17.752 -29.331 1.00 69.30 609 GLU C N 1
ATOM 1728 C CA . GLU C 2 22 ? -19.422 -18.660 -28.677 1.00 52.41 609 GLU C CA 1
ATOM 1729 C C . GLU C 2 22 ? -19.110 -18.769 -27.189 1.00 57.32 609 GLU C C 1
ATOM 1730 O O . GLU C 2 22 ? -20.006 -18.686 -26.349 1.00 73.70 609 GLU C O 1
ATOM 1736 N N . LYS C 2 23 ? -17.832 -18.957 -26.874 1.00 59.28 610 LYS C N 1
ATOM 1737 C CA . LYS C 2 23 ? -17.394 -19.110 -25.491 1.00 60.50 610 LYS C CA 1
ATOM 1738 C C . LYS C 2 23 ? -17.567 -17.814 -24.705 1.00 63.21 610 LYS C C 1
ATOM 1739 O O . LYS C 2 23 ? -17.714 -17.834 -23.482 1.00 60.50 610 LYS C O 1
ATOM 1745 N N . THR C 2 24 ? -17.557 -16.690 -25.413 1.00 51.67 611 THR C N 1
ATOM 1746 C CA . THR C 2 24 ? -17.774 -15.392 -24.787 1.00 57.68 611 THR C CA 1
ATOM 1747 C C . THR C 2 24 ? -19.240 -15.197 -24.401 1.00 62.38 611 THR C C 1
ATOM 1748 O O . THR C 2 24 ? -19.539 -14.680 -23.324 1.00 62.04 611 THR C O 1
ATOM 1752 N N . LYS C 2 25 ? -20.152 -15.632 -25.267 1.00 67.78 612 LYS C N 1
ATOM 1753 C CA . LYS C 2 25 ? -21.578 -15.481 -24.992 1.00 62.87 612 LYS C CA 1
ATOM 1754 C C . LYS C 2 25 ? -21.994 -16.377 -23.835 1.00 60.41 612 LYS C C 1
ATOM 1755 O O . LYS C 2 25 ? -22.937 -16.072 -23.106 1.00 66.76 612 LYS C O 1
ATOM 1761 N N . GLU C 2 26 ? -21.282 -17.485 -23.669 1.00 46.37 613 GLU C N 1
ATOM 1762 C CA . GLU C 2 26 ? -21.566 -18.415 -22.588 1.00 51.03 613 GLU C CA 1
ATOM 1763 C C . GLU C 2 26 ? -21.062 -17.827 -21.274 1.00 59.66 613 GLU C C 1
ATOM 1764 O O . GLU C 2 26 ? -21.697 -17.976 -20.231 1.00 67.38 613 GLU C O 1
ATOM 1770 N N . ILE C 2 27 ? -19.913 -17.164 -21.334 1.00 67.42 614 ILE C N 1
ATOM 1771 C CA . ILE C 2 27 ? -19.317 -16.524 -20.167 1.00 62.21 614 ILE C CA 1
ATOM 1772 C C . ILE C 2 27 ? -20.189 -15.369 -19.689 1.00 58.11 614 ILE C C 1
ATOM 1773 O O . ILE C 2 27 ? -20.351 -15.147 -18.485 1.00 61.82 614 ILE C O 1
ATOM 1778 N N . ASP C 2 28 ? -20.769 -14.653 -20.647 1.00 56.07 615 ASP C N 1
ATOM 1779 C CA . ASP C 2 28 ? -21.638 -13.521 -20.352 1.00 48.66 615 ASP C CA 1
ATOM 1780 C C . ASP C 2 28 ? -22.905 -13.947 -19.623 1.00 68.38 615 ASP C C 1
ATOM 1781 O O . ASP C 2 28 ? -23.325 -13.300 -18.663 1.00 70.23 615 ASP C O 1
ATOM 1786 N N . GLU C 2 29 ? -23.504 -15.042 -20.080 1.00 72.56 616 GLU C N 1
ATOM 1787 C CA . GLU C 2 29 ? -24.712 -15.575 -19.463 1.00 57.92 616 GLU C CA 1
ATOM 1788 C C . GLU C 2 29 ? -24.422 -16.217 -18.110 1.00 56.37 616 GLU C C 1
ATOM 1789 O O . GLU C 2 29 ? -25.168 -16.020 -17.152 1.00 82.28 616 GLU C O 1
ATOM 1795 N N . LEU C 2 30 ? -23.340 -16.988 -18.041 1.00 51.63 617 LEU C N 1
ATOM 1796 C CA . LEU C 2 30 ? -22.939 -17.648 -16.800 1.00 54.51 617 LEU C CA 1
ATOM 1797 C C . LEU C 2 30 ? -22.621 -16.637 -15.708 1.00 60.25 617 LEU C C 1
ATOM 1798 O O . LEU C 2 30 ? -22.924 -16.860 -14.535 1.00 62.41 617 LEU C O 1
ATOM 1803 N N . THR C 2 31 ? -22.003 -15.526 -16.095 1.00 67.62 618 THR C N 1
ATOM 1804 C CA . THR C 2 31 ? -21.648 -14.483 -15.144 1.00 65.28 618 THR C CA 1
ATOM 1805 C C . THR C 2 31 ? -22.919 -13.842 -14.605 1.00 61.71 618 THR C C 1
ATOM 1806 O O . THR C 2 31 ? -23.005 -13.511 -13.423 1.00 67.65 618 THR C O 1
ATOM 1810 N N . ARG C 2 32 ? -23.909 -13.688 -15.480 1.00 67.18 619 ARG C N 1
ATOM 1811 C CA . ARG C 2 32 ? -25.197 -13.128 -15.097 1.00 72.48 619 ARG C CA 1
ATOM 1812 C C . ARG C 2 32 ? -25.901 -14.003 -14.080 1.00 60.99 619 ARG C C 1
ATOM 1813 O O . ARG C 2 32 ? -26.479 -13.489 -13.125 1.00 60.82 619 ARG C O 1
ATOM 1821 N N . ILE C 2 33 ? -25.844 -15.317 -14.282 1.00 60.85 620 ILE C N 1
ATOM 1822 C CA . ILE C 2 33 ? -26.432 -16.266 -13.344 1.00 55.59 620 ILE C CA 1
ATOM 1823 C C . ILE C 2 33 ? -25.777 -16.173 -11.965 1.00 63.25 620 ILE C C 1
ATOM 1824 O O . ILE C 2 33 ? -26.463 -16.004 -10.956 1.00 82.06 620 ILE C O 1
ATOM 1829 N N . CYS C 2 34 ? -24.453 -16.243 -11.932 1.00 60.37 621 CYS C N 1
ATOM 1830 C CA . CYS C 2 34 ? -23.724 -16.155 -10.668 1.00 65.34 621 CYS C CA 1
ATOM 1831 C C . CYS C 2 34 ? -23.887 -14.765 -10.032 1.00 67.86 621 CYS C C 1
ATOM 1832 O O . CYS C 2 34 ? -23.899 -14.634 -8.813 1.00 75.43 621 CYS C O 1
ATOM 1835 N N . ALA C 2 35 ? -24.022 -13.732 -10.855 1.00 63.32 622 ALA C N 1
ATOM 1836 C CA . ALA C 2 35 ? -24.254 -12.386 -10.336 1.00 62.34 622 ALA C CA 1
ATOM 1837 C C . ALA C 2 35 ? -25.669 -12.270 -9.781 1.00 72.07 622 ALA C C 1
ATOM 1838 O O . ALA C 2 35 ? -25.935 -11.486 -8.873 1.00 76.78 622 ALA C O 1
ATOM 1840 N N . ASP C 2 36 ? -26.567 -13.077 -10.331 1.00 76.55 623 ASP C N 1
ATOM 1841 C CA . ASP C 2 36 ? -27.959 -13.120 -9.899 1.00 65.03 623 ASP C CA 1
ATOM 1842 C C . ASP C 2 36 ? -28.115 -13.876 -8.584 1.00 72.06 623 ASP C C 1
ATOM 1843 O O . ASP C 2 36 ? -28.744 -13.369 -7.656 1.00 81.20 623 ASP C O 1
ATOM 1848 N N . LEU C 2 37 ? -27.524 -15.065 -8.473 1.00 61.61 624 LEU C N 1
ATOM 1849 C CA . LEU C 2 37 ? -27.711 -15.865 -7.258 1.00 62.91 624 LEU C CA 1
ATOM 1850 C C . LEU C 2 37 ? -26.961 -15.261 -6.074 1.00 71.54 624 LEU C C 1
ATOM 1851 O O . LEU C 2 37 ? -26.376 -15.986 -5.274 1.00 56.66 624 LEU C O 1
ATOM 1856 N N . ILE C 2 38 ? -27.016 -13.942 -5.935 1.00 82.78 625 ILE C N 1
ATOM 1857 C CA . ILE C 2 38 ? -26.426 -13.279 -4.782 1.00 78.32 625 ILE C CA 1
ATOM 1858 C C . ILE C 2 38 ? -27.359 -12.197 -4.246 1.00 82.46 625 ILE C C 1
ATOM 1859 O O . ILE C 2 38 ? -28.573 -12.268 -4.442 1.00 71.86 625 ILE C O 1
ATOM 1864 N N . LEU D 2 9 ? 0.671 -14.833 -40.033 1.00 71.80 596 LEU D N 1
ATOM 1865 C CA . LEU D 2 9 ? -0.727 -15.233 -39.908 1.00 64.55 596 LEU D CA 1
ATOM 1866 C C . LEU D 2 9 ? -0.861 -16.439 -38.981 1.00 55.60 596 LEU D C 1
ATOM 1867 O O . LEU D 2 9 ? -1.915 -16.662 -38.390 1.00 61.94 596 LEU D O 1
ATOM 1872 N N . GLU D 2 10 ? 0.213 -17.216 -38.862 1.00 69.49 597 GLU D N 1
ATOM 1873 C CA . GLU D 2 10 ? 0.268 -18.321 -37.907 1.00 65.00 597 GLU D CA 1
ATOM 1874 C C . GLU D 2 10 ? 0.205 -17.775 -36.491 1.00 66.12 597 GLU D C 1
ATOM 1875 O O . GLU D 2 10 ? -0.186 -18.469 -35.554 1.00 64.23 597 GLU D O 1
ATOM 1881 N N . ASN D 2 11 ? 0.618 -16.520 -36.348 1.00 68.70 598 ASN D N 1
ATOM 1882 C CA . ASN D 2 11 ? 0.652 -15.851 -35.060 1.00 47.37 598 ASN D CA 1
ATOM 1883 C C . ASN D 2 11 ? -0.752 -15.525 -34.572 1.00 66.02 598 ASN D C 1
ATOM 1884 O O . ASN D 2 11 ? -0.953 -15.213 -33.399 1.00 76.05 598 ASN D O 1
ATOM 1889 N N . GLU D 2 12 ? -1.721 -15.597 -35.480 1.00 75.41 599 GLU D N 1
ATOM 1890 C CA . GLU D 2 12 ? -3.119 -15.419 -35.111 1.00 68.30 599 GLU D CA 1
ATOM 1891 C C . GLU D 2 12 ? -3.667 -16.690 -34.479 1.00 59.55 599 GLU D C 1
ATOM 1892 O O . GLU D 2 12 ? -4.172 -16.661 -33.358 1.00 72.36 599 GLU D O 1
ATOM 1898 N N . VAL D 2 13 ? -3.559 -17.804 -35.198 1.00 53.10 600 VAL D N 1
ATOM 1899 C CA . VAL D 2 13 ? -4.047 -19.085 -34.695 1.00 59.63 600 VAL D CA 1
ATOM 1900 C C . VAL D 2 13 ? -3.351 -19.454 -33.384 1.00 58.81 600 VAL D C 1
ATOM 1901 O O . VAL D 2 13 ? -3.952 -20.085 -32.518 1.00 75.85 600 VAL D O 1
ATOM 1905 N N . ALA D 2 14 ? -2.092 -19.049 -33.236 1.00 48.30 601 ALA D N 1
ATOM 1906 C CA . ALA D 2 14 ? -1.350 -19.328 -32.015 1.00 52.53 601 ALA D CA 1
ATOM 1907 C C . ALA D 2 14 ? -1.928 -18.549 -30.842 1.00 62.69 601 ALA D C 1
ATOM 1908 O O . ALA D 2 14 ? -2.112 -19.094 -29.753 1.00 59.74 601 ALA D O 1
ATOM 1910 N N . ARG D 2 15 ? -2.215 -17.273 -31.065 1.00 56.08 602 ARG D N 1
ATOM 1911 C CA . ARG D 2 15 ? -2.812 -16.446 -30.027 1.00 62.06 602 ARG D CA 1
ATOM 1912 C C . ARG D 2 15 ? -4.303 -16.743 -29.837 1.00 59.24 602 ARG D C 1
ATOM 1913 O O . ARG D 2 15 ? -4.842 -16.523 -28.754 1.00 62.64 602 ARG D O 1
ATOM 1921 N N . LEU D 2 16 ? -4.972 -17.215 -30.887 1.00 57.33 603 LEU D N 1
ATOM 1922 C CA . LEU D 2 16 ? -6.377 -17.608 -30.754 1.00 54.66 603 LEU D CA 1
ATOM 1923 C C . LEU D 2 16 ? -6.525 -18.940 -30.037 1.00 53.94 603 LEU D C 1
ATOM 1924 O O . LEU D 2 16 ? -7.438 -19.104 -29.229 1.00 59.62 603 LEU D O 1
ATOM 1929 N N . LYS D 2 17 ? -5.645 -19.891 -30.335 1.00 49.85 604 LYS D N 1
ATOM 1930 C CA . LYS D 2 17 ? -5.659 -21.175 -29.640 1.00 61.94 604 LYS D CA 1
ATOM 1931 C C . LYS D 2 17 ? -5.464 -20.927 -28.151 1.00 67.68 604 LYS D C 1
ATOM 1932 O O . LYS D 2 17 ? -6.108 -21.555 -27.310 1.00 66.90 604 LYS D O 1
ATOM 1938 N N . LYS D 2 18 ? -4.566 -19.997 -27.845 1.00 69.48 605 LYS D N 1
ATOM 1939 C CA . LYS D 2 18 ? -4.302 -19.578 -26.476 1.00 62.23 605 LYS D CA 1
ATOM 1940 C C . LYS D 2 18 ? -5.520 -18.899 -25.852 1.00 59.52 605 LYS D C 1
ATOM 1941 O O . LYS D 2 18 ? -5.968 -19.289 -24.773 1.00 45.65 605 LYS D O 1
ATOM 1947 N N . LEU D 2 19 ? -6.037 -17.875 -26.529 1.00 65.70 606 LEU D N 1
ATOM 1948 C CA . LEU D 2 19 ? -7.228 -17.156 -26.076 1.00 55.15 606 LEU D CA 1
ATOM 1949 C C . LEU D 2 19 ? -8.397 -18.099 -25.798 1.00 61.12 606 LEU D C 1
ATOM 1950 O O . LEU D 2 19 ? -9.117 -17.931 -24.814 1.00 71.14 606 LEU D O 1
ATOM 1955 N N . VAL D 2 20 ? -8.586 -19.082 -26.676 1.00 56.42 607 VAL D N 1
ATOM 1956 C CA . VAL D 2 20 ? -9.611 -20.103 -26.476 1.00 48.16 607 VAL D CA 1
ATOM 1957 C C . VAL D 2 20 ? -9.357 -20.855 -25.176 1.00 49.48 607 VAL D C 1
ATOM 1958 O O . VAL D 2 20 ? -10.275 -21.072 -24.384 1.00 68.80 607 VAL D O 1
ATOM 1962 N N . GLY D 2 21 ? -8.103 -21.239 -24.956 1.00 55.01 608 GLY D N 1
ATOM 1963 C CA . GLY D 2 21 ? -7.725 -21.960 -23.755 1.00 68.34 608 GLY D CA 1
ATOM 1964 C C . GLY D 2 21 ? -8.029 -21.189 -22.483 1.00 62.83 608 GLY D C 1
ATOM 1965 O O . GLY D 2 21 ? -8.424 -21.775 -21.474 1.00 44.87 608 GLY D O 1
ATOM 1966 N N . GLU D 2 22 ? -7.848 -19.872 -22.530 1.00 67.32 609 GLU D N 1
ATOM 1967 C CA . GLU D 2 22 ? -8.141 -19.025 -21.381 1.00 58.03 609 GLU D CA 1
ATOM 1968 C C . GLU D 2 22 ? -9.642 -18.949 -21.146 1.00 55.24 609 GLU D C 1
ATOM 1969 O O . GLU D 2 22 ? -10.116 -19.119 -20.023 1.00 61.98 609 GLU D O 1
ATOM 1975 N N . LYS D 2 23 ? -10.387 -18.690 -22.215 1.00 55.25 610 LYS D N 1
ATOM 1976 C CA . LYS D 2 23 ? -11.833 -18.568 -22.113 1.00 58.95 610 LYS D CA 1
ATOM 1977 C C . LYS D 2 23 ? -12.485 -19.906 -21.790 1.00 58.28 610 LYS D C 1
ATOM 1978 O O . LYS D 2 23 ? -13.566 -19.941 -21.218 1.00 67.30 610 LYS D O 1
ATOM 1984 N N . THR D 2 24 ? -11.823 -21.004 -22.139 1.00 52.87 611 THR D N 1
ATOM 1985 C CA . THR D 2 24 ? -12.334 -22.327 -21.799 1.00 46.51 611 THR D CA 1
ATOM 1986 C C . THR D 2 24 ? -12.164 -22.563 -20.303 1.00 60.23 611 THR D C 1
ATOM 1987 O O . THR D 2 24 ? -13.049 -23.107 -19.641 1.00 75.28 611 THR D O 1
ATOM 1991 N N . LYS D 2 25 ? -11.025 -22.127 -19.776 1.00 58.60 612 LYS D N 1
ATOM 1992 C CA . LYS D 2 25 ? -10.715 -22.280 -18.359 1.00 54.30 612 LYS D CA 1
ATOM 1993 C C . LYS D 2 25 ? -11.599 -21.388 -17.493 1.00 55.36 612 LYS D C 1
ATOM 1994 O O . LYS D 2 25 ? -11.875 -21.708 -16.337 1.00 69.15 612 LYS D O 1
ATOM 2000 N N . GLU D 2 26 ? -12.058 -20.277 -18.059 1.00 55.84 613 GLU D N 1
ATOM 2001 C CA . GLU D 2 26 ? -12.891 -19.344 -17.312 1.00 53.36 613 GLU D CA 1
ATOM 2002 C C . GLU D 2 26 ? -14.306 -19.872 -17.107 1.00 71.63 613 GLU D C 1
ATOM 2003 O O . GLU D 2 26 ? -14.874 -19.716 -16.026 1.00 83.09 613 GLU D O 1
ATOM 2009 N N . ILE D 2 27 ? -14.879 -20.493 -18.134 1.00 65.86 614 ILE D N 1
ATOM 2010 C CA . ILE D 2 27 ? -16.225 -21.037 -17.992 1.00 67.91 614 ILE D CA 1
ATOM 2011 C C . ILE D 2 27 ? -16.225 -22.238 -17.040 1.00 61.67 614 ILE D C 1
ATOM 2012 O O . ILE D 2 27 ? -17.185 -22.429 -16.299 1.00 66.88 614 ILE D O 1
ATOM 2017 N N . ASP D 2 28 ? -15.162 -23.043 -17.053 1.00 57.35 615 ASP D N 1
ATOM 2018 C CA . ASP D 2 28 ? -15.088 -24.193 -16.154 1.00 65.48 615 ASP D CA 1
ATOM 2019 C C . ASP D 2 28 ? -15.063 -23.698 -14.716 1.00 69.48 615 ASP D C 1
ATOM 2020 O O . ASP D 2 28 ? -15.702 -24.271 -13.832 1.00 65.28 615 ASP D O 1
ATOM 2025 N N . GLU D 2 29 ? -14.322 -22.618 -14.494 1.00 62.39 616 GLU D N 1
ATOM 2026 C CA . GLU D 2 29 ? -14.218 -22.023 -13.174 1.00 68.65 616 GLU D CA 1
ATOM 2027 C C . GLU D 2 29 ? -15.560 -21.404 -12.801 1.00 63.70 616 GLU D C 1
ATOM 2028 O O . GLU D 2 29 ? -16.035 -21.559 -11.676 1.00 61.47 616 GLU D O 1
ATOM 2034 N N . LEU D 2 30 ? -16.169 -20.709 -13.758 1.00 58.87 617 LEU D N 1
ATOM 2035 C CA . LEU D 2 30 ? -17.479 -20.102 -13.552 1.00 66.00 617 LEU D CA 1
ATOM 2036 C C . LEU D 2 30 ? -18.570 -21.147 -13.313 1.00 58.27 617 LEU D C 1
ATOM 2037 O O . LEU D 2 30 ? -19.446 -20.955 -12.470 1.00 60.65 617 LEU D O 1
ATOM 2042 N N . THR D 2 31 ? -18.512 -22.250 -14.056 1.00 61.51 618 THR D N 1
ATOM 2043 C CA . THR D 2 31 ? -19.510 -23.313 -13.934 1.00 58.46 618 THR D CA 1
ATOM 2044 C C . THR D 2 31 ? -19.389 -24.051 -12.608 1.00 57.91 618 THR D C 1
ATOM 2045 O O . THR D 2 31 ? -20.393 -24.398 -11.983 1.00 55.12 618 THR D O 1
ATOM 2049 N N . ARG D 2 32 ? -18.153 -24.277 -12.177 1.00 60.35 619 ARG D N 1
ATOM 2050 C CA . ARG D 2 32 ? -17.906 -24.947 -10.907 1.00 61.39 619 ARG D CA 1
ATOM 2051 C C . ARG D 2 32 ? -18.433 -24.099 -9.760 1.00 63.17 619 ARG D C 1
ATOM 2052 O O . ARG D 2 32 ? -19.023 -24.614 -8.812 1.00 66.91 619 ARG D O 1
ATOM 2060 N N . ILE D 2 33 ? -18.234 -22.793 -9.862 1.00 59.12 620 ILE D N 1
ATOM 2061 C CA . ILE D 2 33 ? -18.755 -21.882 -8.859 1.00 60.29 620 ILE D CA 1
ATOM 2062 C C . ILE D 2 33 ? -20.278 -21.908 -8.796 1.00 64.10 620 ILE D C 1
ATOM 2063 O O . ILE D 2 33 ? -20.846 -22.095 -7.719 1.00 65.16 620 ILE D O 1
ATOM 2068 N N . CYS D 2 34 ? -20.932 -21.719 -9.943 1.00 55.21 621 CYS D N 1
ATOM 2069 C CA . CYS D 2 34 ? -22.391 -21.635 -10.014 1.00 55.52 621 CYS D CA 1
ATOM 2070 C C . CYS D 2 34 ? -23.051 -22.943 -9.641 1.00 60.77 621 CYS D C 1
ATOM 2071 O O . CYS D 2 34 ? -24.158 -22.960 -9.126 1.00 56.72 621 CYS D O 1
ATOM 2074 N N . ALA D 2 35 ? -22.368 -24.041 -9.922 1.00 61.97 622 ALA D N 1
ATOM 2075 C CA . ALA D 2 35 ? -22.882 -25.337 -9.501 1.00 55.70 622 ALA D CA 1
ATOM 2076 C C . ALA D 2 35 ? -22.797 -25.495 -7.977 1.00 70.65 622 ALA D C 1
ATOM 2077 O O . ALA D 2 35 ? -23.597 -26.212 -7.362 1.00 82.00 622 ALA D O 1
ATOM 2079 N N . ASP D 2 36 ? -21.840 -24.804 -7.367 1.00 66.34 623 ASP D N 1
ATOM 2080 C CA . ASP D 2 36 ? -21.666 -24.857 -5.917 1.00 61.73 623 ASP D CA 1
ATOM 2081 C C . ASP D 2 36 ? -22.708 -24.029 -5.161 1.00 66.00 623 ASP D C 1
ATOM 2082 O O . ASP D 2 36 ? -23.402 -24.557 -4.294 1.00 78.63 623 ASP D O 1
ATOM 2087 N N . LEU D 2 37 ? -22.822 -22.742 -5.485 1.00 60.23 624 LEU D N 1
ATOM 2088 C CA . LEU D 2 37 ? -23.796 -21.876 -4.814 1.00 55.52 624 LEU D CA 1
ATOM 2089 C C . LEU D 2 37 ? -25.212 -22.057 -5.373 1.00 63.84 624 LEU D C 1
ATOM 2090 O O . LEU D 2 37 ? -25.896 -21.089 -5.707 1.00 68.26 624 LEU D O 1
ATOM 2095 N N . ILE D 2 38 ? -25.625 -23.317 -5.458 1.00 67.70 625 ILE D N 1
ATOM 2096 C CA . ILE D 2 38 ? -26.987 -23.710 -5.790 1.00 63.86 625 ILE D CA 1
ATOM 2097 C C . ILE D 2 38 ? -27.399 -24.607 -4.640 1.00 73.88 625 ILE D C 1
ATOM 2098 O O . ILE D 2 38 ? -28.516 -24.518 -4.127 1.00 98.94 625 ILE D O 1
ATOM 2103 N N . SER D 2 39 ? -26.455 -25.435 -4.210 1.00 56.62 626 SER D N 1
ATOM 2104 C CA . SER D 2 39 ? -26.609 -26.212 -2.989 1.00 73.69 626 SER D CA 1
ATOM 2105 C C . SER D 2 39 ? -26.500 -25.313 -1.763 1.00 66.90 626 SER D C 1
ATOM 2106 O O . SER D 2 39 ? -27.186 -24.297 -1.658 1.00 55.77 626 SER D O 1
#

Radius of gyration: 22.45 Å; Cα contacts (8 Å, |Δi|>4): 507; chains: 4; bounding box: 37×42×77 Å

Nearest PDB structures (foldseek):
  4lpz-assembly1_A-1  TM=1.011E+00  e=7.466E-20  Homo sapiens
  4lpz-assembly1_B  TM=1.002E+00  e=1.050E-17  Homo sapiens
  4pky-assembly2_D  TM=1.002E+00  e=2.394E-17  Homo sapiens
  8g4a-assembly1_A  TM=1.000E+00  e=4.068E-17  Homo sapiens
  4pky-assembly1_A  TM=9.922E-01  e=3.214E-17  Homo sapiens

B-factor: mean 65.13, std 13.21, range [29.33, 129.45]

Sequence (255 aa):
TEFISRHNIEGIFTFVDHRCVATVGYQPQELLGKNIVEFCHPEDQQLLRDSFQQVVKLKGQVLSVMFRFRSKNQEWLWMRTSSFTFEYIICTNTNVTEFISRHNIEGIFTFVDHRCVATVGYQPQELLGKNIVEFCHPEDQQLLRDSFQQVVKLKGQVLSVMFRFRSKNQEWLWMRTSSFTFIEYIICTNTNVHLENEVARLKKLVGEKTKEIDELTRICADLILENEVARLKKLVGEKTKEIDELTRICADLIS

Solvent-accessible surface area: 13255 Å² total; per-residue (Å²): 132,54,0,71,0,96,0,30,107,120,0,61,2,54,94,10,24,142,81,0,64,101,11,4,25,29,91,40,162,57,0,74,61,80,36,1,22,109,14,4,24,91,112,0,51,79,15,0,103,20,4,18,108,4,2,82,75,2,177,42,89,85,10,24,8,4,0,33,0,95,2,98,119,112,99,72,45,66,0,67,1,46,6,64,23,141,158,65,5,30,0,36,0,30,38,118,127,51,0,4,0,32,0,42,79,114,0,55,3,49,8,5,0,68,58,0,71,88,4,5,22,28,80,22,105,54,0,66,58,81,24,0,25,115,14,5,31,95,106,5,40,90,9,0,106,9,10,18,121,2,2,34,92,26,142,50,78,66,6,22,9,17,0,25,0,65,8,92,134,117,114,97,39,64,0,78,1,17,8,30,8,87,80,130,19,0,1,0,10,0,24,36,126,177,56,119,108,46,15,47,122,5,126,139,55,19,28,107,46,42,138,80,6,66,117,27,8,159,83,2,35,102,79,104,110,120,119,56,18,61,116,6,121,119,46,21,40,70,45,48,118,31,26,68,21,1,59,134,3,8,61,35,28,131,132

GO terms:
  GO:0003700 DNA-binding transcription factor activity (F, IDA)
  GO:0050728 negative regulation of inflammatory response (P, IDA)
  GO:0005634 nucleus (C, IC)
  GO:0000987 cis-regulatory region sequence-specific DNA binding (F, IDA)
  GO:0004879 nuclear receptor activity (F, IDA)
  GO:0005634 nucleus (C, IDA)
  GO:0045944 positive regulation of transcription by RNA polymerase II (P, IDA)
  GO:0042803 protein homodimerization activity (F, IDA)
  GO:0034753 nuclear aryl hydrocarbon receptor complex (C, IDA)
  GO:0046982 protein heterodimerization activity (F, IDA)
  GO:1990837 sequence-specific double-stranded DNA binding (F, IDA)
  GO:0005515 protein binding (F, IPI)
  GO:0005634 nucleus (C, TAS)
  GO:0003700 DNA-binding transcription factor activity (F, TAS)
  GO:0001228 DNA-binding transcription activator activity, RNA polymerase II-specific (F, TAS)
  GO:0005654 nucleoplasm (C, TAS)
  GO:0006805 xenobiotic metabolic process (P, TAS)
  GO:0001666 response to hypoxia (P, IDA)
  GO:0034599 cellular response to oxidative stress (P, IDA)
  GO:0000981 DNA-binding transcription factor activity, RNA polymerase II-specific (F, IDA)

Foldseek 3Di:
DWWKFKFALQAQTQDTDQCCCVQFNDGGVRRHPGHQLVQFDPVCSVVVNVQSVPLVVVAFDKDWDWTWGQGPVRDTFTWIWIWHDDSIIMIIIHTD/DKWKFKFALQAATCFTDQCCCVAQNDGRVRRHGHHQLVQFDPVCSVVVRVQSVPLVVVAPDKAWDWTWGQGPVRDTFTWIWTKHCPVPIIMIMTDTD/DCVVVVVVVVVVVVVVVVVVVVVVVVVVVVD/DVVVVVVVVVVVVVVVVVVVVVVVVVVVVVD